Protein AF-C2EWH2-F1 (afdb_monomer_lite)

Foldseek 3Di:
DKAKDWPDDLEAEAPDDKDKTKIFIDDPNHTDQDDPLWWKWKWWADPVGTDDIDTWDRDPSITIDMCVRVNVPDFDKTFIWMFIDDPNDGPDIHPPPDTDIHGYHYDPPPDPPPDPPPQDPVNVVVVVVVVVVCVVVVVDLPAAEDEDAEAEDAQPDDKDWDWDQDPVRHIYIYIYHYDDPVNWDWDWDQDPVRDIDIGTCPDPDD

pLDDT: mean 82.11, std 15.02, range [34.41, 98.31]

Sequence (206 aa):
MNDVKVFSALVQKRTEGVQNYIFQCLQDNNPVIPEDKYIYKASFATEDSLVRTIEMKIEDGLLVFNSKQILDLPAGTYRLELWEMVDDVIHAIYPSDRDMKFRVLSNSLDLPTGKVSSLTLDEFKKEFDDIAKRVSTGQFDVPRFKTGKVESVSPDQPATVEMLTNEDGSVTINYKIPRGKDGKTWKPYIADDGYWHIKEDKGEDA

Organism: NCBI:txid1423814

Structure (mmCIF, N/CA/C/O backbone):
data_AF-C2EWH2-F1
#
_entry.id   AF-C2EWH2-F1
#
loop_
_atom_site.group_PDB
_atom_site.id
_atom_site.type_symbol
_atom_site.label_atom_id
_atom_site.label_alt_id
_atom_site.label_comp_id
_atom_site.label_asym_id
_atom_site.label_entity_id
_atom_site.label_seq_id
_atom_site.pdbx_PDB_ins_code
_atom_site.Cartn_x
_atom_site.Cartn_y
_atom_site.Cartn_z
_atom_site.occupancy
_atom_site.B_iso_or_equiv
_atom_site.auth_seq_id
_atom_site.auth_comp_id
_atom_site.auth_asym_id
_atom_site.auth_atom_id
_atom_site.pdbx_PDB_model_num
ATOM 1 N N . MET A 1 1 ? 14.302 10.206 -24.556 1.00 89.25 1 MET A N 1
ATOM 2 C CA . MET A 1 1 ? 13.063 10.250 -23.754 1.00 89.25 1 MET A CA 1
ATOM 3 C C . MET A 1 1 ? 12.627 8.829 -23.475 1.00 89.25 1 MET A C 1
ATOM 5 O O . MET A 1 1 ? 12.512 8.048 -24.413 1.00 89.25 1 MET A O 1
ATOM 9 N N . ASN A 1 2 ? 12.434 8.499 -22.203 1.00 96.19 2 ASN A N 1
ATOM 10 C CA . ASN A 1 2 ? 11.996 7.173 -21.791 1.00 96.19 2 ASN A CA 1
ATOM 11 C C . ASN A 1 2 ? 10.468 7.148 -21.751 1.00 96.19 2 ASN A C 1
ATOM 13 O O . ASN A 1 2 ? 9.853 8.039 -21.166 1.00 96.19 2 ASN A O 1
ATOM 17 N N . ASP A 1 3 ? 9.858 6.138 -22.354 1.00 96.75 3 ASP A N 1
ATOM 18 C CA . ASP A 1 3 ? 8.407 5.944 -22.350 1.00 96.75 3 ASP A CA 1
ATOM 19 C C . ASP A 1 3 ? 8.082 4.452 -22.230 1.00 96.75 3 ASP A C 1
ATOM 21 O O . ASP A 1 3 ? 8.966 3.597 -22.201 1.00 96.75 3 ASP A O 1
ATOM 25 N N . VAL A 1 4 ? 6.803 4.117 -22.135 1.00 96.62 4 VAL A N 1
ATOM 26 C CA . VAL A 1 4 ? 6.353 2.740 -22.017 1.00 96.62 4 VAL A CA 1
ATOM 27 C C . VAL A 1 4 ? 5.109 2.499 -22.854 1.00 96.62 4 VAL A C 1
ATOM 29 O O . VAL A 1 4 ? 4.115 3.230 -22.795 1.00 96.62 4 VAL A O 1
ATOM 32 N N . LYS A 1 5 ? 5.141 1.407 -23.614 1.00 97.00 5 LYS A N 1
ATOM 33 C CA . LYS A 1 5 ? 3.955 0.849 -24.252 1.00 97.00 5 LYS A CA 1
ATOM 34 C C . LYS A 1 5 ? 3.344 -0.193 -23.327 1.00 97.00 5 LYS A C 1
ATOM 36 O O . LYS A 1 5 ? 3.993 -1.169 -22.957 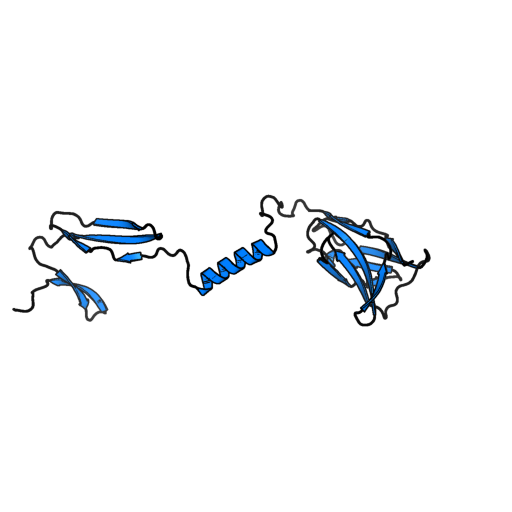1.00 97.00 5 LYS A O 1
ATOM 41 N N . VAL A 1 6 ? 2.078 0.007 -22.986 1.00 96.56 6 VAL A N 1
ATOM 42 C CA . VAL A 1 6 ? 1.314 -0.889 -22.114 1.00 96.56 6 VAL A CA 1
ATOM 43 C C . VAL A 1 6 ? 0.438 -1.806 -22.967 1.00 96.56 6 VAL A C 1
ATOM 45 O O . VAL A 1 6 ? -0.276 -1.325 -23.848 1.00 96.56 6 VAL A O 1
ATOM 48 N N . PHE A 1 7 ? 0.467 -3.114 -22.708 1.00 95.00 7 PHE A N 1
ATOM 49 C CA . PHE A 1 7 ? -0.332 -4.100 -23.458 1.00 95.00 7 PHE A CA 1
ATOM 50 C C . PHE A 1 7 ? -1.640 -4.504 -22.768 1.00 95.00 7 PHE A C 1
ATOM 52 O O . PHE A 1 7 ? -2.487 -5.145 -23.386 1.00 95.00 7 PHE A O 1
ATOM 59 N N . SER A 1 8 ? -1.824 -4.100 -21.513 1.00 88.31 8 SER A N 1
ATOM 60 C CA . SER A 1 8 ? -3.022 -4.364 -20.715 1.00 88.31 8 SER A CA 1
ATOM 61 C C . SER A 1 8 ? -3.671 -3.051 -20.281 1.00 88.31 8 SER A C 1
ATOM 63 O O . SER A 1 8 ? -2.986 -2.061 -20.031 1.00 88.31 8 SER A O 1
ATOM 65 N N . ALA A 1 9 ? -4.996 -3.030 -20.130 1.00 91.44 9 ALA A N 1
ATOM 66 C CA . ALA A 1 9 ? -5.651 -1.902 -19.474 1.00 91.44 9 ALA A CA 1
ATOM 67 C C . ALA A 1 9 ? -5.121 -1.769 -18.036 1.00 91.44 9 ALA A C 1
ATOM 69 O O . ALA A 1 9 ? -5.097 -2.757 -17.306 1.00 91.44 9 ALA A O 1
ATOM 70 N N . LEU A 1 10 ? -4.729 -0.561 -17.619 1.00 94.94 10 LEU A N 1
ATOM 71 C CA . LEU A 1 10 ? -4.228 -0.272 -16.266 1.00 94.94 10 LEU A CA 1
ATOM 72 C C . LEU A 1 10 ? -5.377 -0.152 -15.254 1.00 94.94 10 LEU A C 1
ATOM 74 O O . LEU A 1 10 ? -5.581 0.872 -14.599 1.00 94.94 10 LEU A O 1
ATOM 78 N N . VAL A 1 11 ? -6.179 -1.206 -15.182 1.00 92.94 11 VAL A N 1
ATOM 79 C CA . VAL A 1 11 ? -7.325 -1.356 -14.292 1.00 92.94 11 VAL A CA 1
ATOM 80 C C . VAL A 1 11 ? -7.233 -2.733 -13.645 1.00 92.94 11 VAL A C 1
ATOM 82 O O . VAL A 1 11 ? -7.012 -3.720 -14.341 1.00 92.94 11 VAL A O 1
ATOM 85 N N . GLN A 1 12 ? -7.441 -2.792 -12.333 1.00 90.06 12 GLN A N 1
ATOM 86 C CA . GLN A 1 12 ? -7.615 -4.022 -11.561 1.00 90.06 12 GLN A CA 1
ATOM 87 C C . GLN A 1 12 ? -8.921 -3.918 -10.780 1.00 90.06 12 GLN A C 1
ATOM 89 O O . GLN A 1 12 ? -9.128 -2.927 -10.084 1.00 90.06 12 GLN A O 1
ATOM 94 N N . LYS A 1 13 ? -9.782 -4.935 -10.799 1.00 83.56 13 LYS A N 1
ATOM 95 C CA . LYS A 1 13 ? -10.849 -5.041 -9.795 1.00 83.56 13 LYS A CA 1
ATOM 96 C C . LYS A 1 13 ? -10.341 -5.826 -8.590 1.00 83.56 13 LYS A C 1
ATOM 98 O O . LYS A 1 13 ? -9.734 -6.883 -8.753 1.00 83.56 13 LYS A O 1
ATOM 103 N N . ARG A 1 14 ? -10.565 -5.341 -7.368 1.00 79.56 14 ARG A N 1
ATOM 104 C CA . ARG A 1 14 ? -10.119 -6.061 -6.163 1.00 79.56 14 ARG A CA 1
ATOM 105 C C . ARG A 1 14 ? -10.717 -7.461 -6.114 1.00 79.56 14 ARG A C 1
ATOM 107 O O . ARG A 1 14 ? -11.875 -7.657 -6.482 1.00 79.56 14 ARG A O 1
ATOM 114 N N . THR A 1 15 ? -9.925 -8.434 -5.665 1.00 66.56 15 THR A N 1
ATOM 115 C CA . THR A 1 15 ? -10.285 -9.866 -5.563 1.00 66.56 15 THR A CA 1
ATOM 116 C C . THR A 1 15 ? -10.676 -10.561 -6.877 1.00 66.56 15 THR A C 1
ATOM 118 O O . THR A 1 15 ? -10.987 -11.750 -6.866 1.00 66.56 15 THR A O 1
ATOM 121 N N . GLU A 1 16 ? -10.635 -9.858 -8.015 1.00 67.50 16 GLU A N 1
ATOM 122 C CA . GLU A 1 16 ? -10.695 -10.492 -9.330 1.00 67.50 16 GLU A CA 1
ATOM 123 C C . GLU A 1 16 ? -9.409 -11.289 -9.561 1.00 67.50 16 GLU A C 1
ATOM 125 O O . GLU A 1 16 ? -8.382 -11.018 -8.938 1.00 67.50 16 GLU A O 1
ATOM 130 N N . GLY A 1 17 ? -9.506 -12.320 -10.401 1.00 66.62 17 GLY A N 1
ATOM 131 C CA . GLY A 1 17 ? -8.448 -13.290 -10.630 1.00 66.62 17 GLY A CA 1
ATOM 132 C C . GLY A 1 17 ? -7.092 -12.703 -11.033 1.00 66.62 17 GLY A C 1
ATOM 133 O O . GLY A 1 17 ? -6.822 -11.504 -11.076 1.00 66.62 17 GLY A O 1
ATOM 134 N N . VAL A 1 18 ? -6.188 -13.620 -11.330 1.00 75.94 18 VAL A N 1
ATOM 135 C CA . VAL A 1 18 ? -4.796 -13.294 -11.597 1.00 75.94 18 VAL A CA 1
ATOM 136 C C . VAL A 1 18 ? -4.653 -12.671 -12.986 1.00 75.94 18 VAL A C 1
ATOM 138 O O . VAL A 1 18 ? -4.868 -13.356 -13.982 1.00 75.94 18 VAL A O 1
ATOM 141 N N . GLN A 1 19 ? -4.252 -11.401 -13.050 1.00 87.81 19 GLN A N 1
ATOM 142 C CA . GLN A 1 19 ? -3.962 -10.676 -14.285 1.00 87.81 19 GLN A CA 1
ATOM 143 C C . GLN A 1 19 ? -2.467 -10.359 -14.366 1.00 87.81 19 GLN A C 1
ATOM 145 O O . GLN A 1 19 ? -1.848 -10.001 -13.364 1.00 87.81 19 GLN A O 1
ATOM 150 N N . ASN A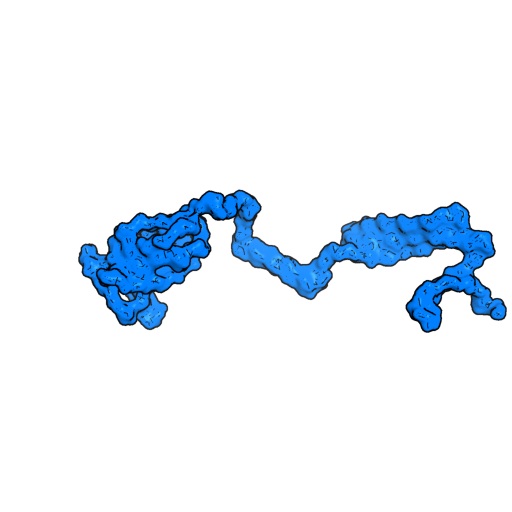 1 20 ? -1.898 -10.468 -15.567 1.00 93.25 20 ASN A N 1
ATOM 151 C CA . ASN A 1 20 ? -0.558 -9.972 -15.861 1.00 93.25 20 ASN A CA 1
ATOM 152 C C . ASN A 1 20 ? -0.644 -8.584 -16.506 1.00 93.25 20 ASN A C 1
ATOM 154 O O . ASN A 1 20 ? -1.407 -8.356 -17.453 1.00 93.25 20 ASN A O 1
ATOM 158 N N . TYR A 1 21 ? 0.169 -7.667 -16.000 1.00 96.44 21 TYR A N 1
ATOM 159 C CA . TYR A 1 21 ? 0.390 -6.355 -16.586 1.00 96.44 21 TYR A CA 1
ATOM 160 C C . TYR A 1 21 ? 1.736 -6.371 -17.286 1.00 96.44 21 TYR A C 1
ATOM 162 O O . TYR A 1 21 ? 2.745 -6.672 -16.655 1.00 96.44 21 TYR A O 1
ATOM 170 N N . ILE A 1 22 ? 1.716 -6.090 -18.587 1.00 97.62 22 ILE A N 1
ATOM 171 C CA . ILE A 1 22 ? 2.855 -6.273 -19.485 1.00 97.62 22 ILE A CA 1
ATOM 172 C C . ILE A 1 22 ? 3.218 -4.924 -20.100 1.00 97.62 22 ILE A C 1
ATOM 174 O O . ILE A 1 22 ? 2.345 -4.196 -20.593 1.00 97.62 22 ILE A O 1
ATOM 178 N N . PHE A 1 23 ? 4.509 -4.615 -20.086 1.00 97.88 23 PHE A N 1
ATOM 179 C CA . PHE A 1 23 ? 5.063 -3.322 -20.456 1.00 97.88 23 PHE A CA 1
ATOM 180 C C . PHE A 1 23 ? 6.288 -3.500 -21.360 1.00 97.88 23 PHE A C 1
ATOM 182 O O . PHE A 1 23 ? 7.186 -4.280 -21.052 1.00 97.88 23 PHE A O 1
ATOM 189 N N . GLN A 1 24 ? 6.348 -2.741 -22.454 1.00 98.12 24 GLN A N 1
ATOM 190 C CA . GLN A 1 24 ? 7.557 -2.569 -23.262 1.00 98.12 24 GLN A CA 1
ATOM 191 C C . GLN A 1 24 ? 8.158 -1.202 -22.953 1.00 98.12 24 GLN A C 1
ATOM 193 O O . GLN A 1 24 ? 7.524 -0.181 -23.232 1.00 98.12 24 GLN A O 1
ATOM 198 N N . CYS A 1 25 ? 9.384 -1.186 -22.438 1.00 97.44 25 CYS A N 1
ATOM 199 C CA . CYS A 1 25 ? 10.165 0.039 -22.310 1.00 97.44 25 CYS A CA 1
ATOM 200 C C . CYS A 1 25 ? 10.518 0.585 -23.695 1.00 97.44 25 CYS A C 1
ATOM 202 O O . CYS A 1 25 ? 10.866 -0.171 -24.605 1.00 97.44 25 CYS A O 1
ATOM 204 N N . LEU A 1 26 ? 10.427 1.900 -23.846 1.00 96.94 26 LEU A N 1
ATOM 205 C CA . LEU A 1 26 ? 10.804 2.633 -25.043 1.00 96.94 26 LEU A CA 1
ATOM 206 C C . LEU A 1 26 ? 11.865 3.672 -24.681 1.00 96.94 26 LEU A C 1
ATOM 208 O O . LEU A 1 26 ? 11.760 4.342 -23.653 1.00 96.94 26 LEU A O 1
ATOM 212 N N . GLN A 1 27 ? 12.832 3.862 -25.569 1.00 96.25 27 GLN A N 1
ATOM 213 C CA . GLN A 1 27 ? 13.762 4.980 -25.536 1.00 96.25 27 GLN A CA 1
ATOM 214 C C . GLN A 1 27 ? 13.726 5.674 -26.894 1.00 96.25 27 GLN A C 1
ATOM 216 O O . GLN A 1 27 ? 13.941 5.053 -27.935 1.00 96.25 27 GLN A O 1
ATOM 221 N N . ASP A 1 28 ? 13.372 6.957 -26.886 1.00 95.00 28 ASP A N 1
ATOM 222 C CA . ASP A 1 28 ? 13.183 7.766 -28.094 1.00 95.00 28 ASP A CA 1
ATOM 223 C C . ASP A 1 28 ? 12.232 7.087 -29.099 1.00 95.00 28 ASP A C 1
ATOM 225 O O . ASP A 1 28 ? 12.515 6.990 -30.291 1.00 95.00 28 ASP A O 1
ATOM 229 N N . ASN A 1 29 ? 11.101 6.583 -28.585 1.00 93.38 29 ASN A N 1
ATOM 230 C CA . ASN A 1 29 ? 10.074 5.801 -29.293 1.00 93.38 29 ASN A CA 1
ATOM 231 C C . ASN A 1 29 ? 10.516 4.439 -29.855 1.00 93.38 29 ASN A C 1
ATOM 233 O O . ASN A 1 29 ? 9.700 3.748 -30.470 1.00 93.38 29 ASN A O 1
ATOM 237 N N . ASN A 1 30 ? 11.754 4.007 -29.619 1.00 96.56 30 ASN A N 1
ATOM 238 C CA . ASN A 1 30 ? 12.229 2.691 -30.031 1.00 96.56 30 ASN A CA 1
ATOM 239 C C . ASN A 1 30 ? 12.119 1.687 -28.876 1.00 96.56 30 ASN A C 1
ATOM 241 O O . ASN A 1 30 ? 12.455 2.041 -27.746 1.00 96.56 30 ASN A O 1
ATOM 245 N N . PRO A 1 31 ? 11.673 0.442 -29.126 1.00 96.88 31 PRO A N 1
ATOM 246 C CA . PRO A 1 31 ? 11.663 -0.604 -28.109 1.00 96.88 31 PRO A CA 1
ATOM 247 C C . PRO A 1 31 ? 13.048 -0.864 -27.518 1.00 96.88 31 PRO A C 1
ATOM 249 O O . PRO A 1 31 ? 14.025 -1.016 -28.249 1.00 96.88 31 PRO A O 1
ATOM 252 N N . VAL A 1 32 ? 13.098 -0.968 -26.193 1.00 95.56 32 VAL A N 1
ATOM 253 C CA . VAL A 1 32 ? 14.276 -1.360 -25.419 1.00 95.56 32 VAL A CA 1
ATOM 254 C C . VAL A 1 32 ? 13.970 -2.660 -24.693 1.00 95.56 32 VAL A C 1
ATOM 256 O O . VAL A 1 32 ? 12.913 -2.794 -24.073 1.00 95.56 32 VAL A O 1
ATOM 259 N N . ILE A 1 33 ? 14.903 -3.605 -24.778 1.00 96.75 33 ILE A N 1
ATOM 260 C CA . ILE A 1 33 ? 14.847 -4.876 -24.056 1.00 96.75 33 ILE A CA 1
ATOM 261 C C . ILE A 1 33 ? 15.465 -4.646 -22.667 1.00 96.75 33 ILE A C 1
ATOM 263 O O . ILE A 1 33 ? 16.636 -4.267 -22.610 1.00 96.75 33 ILE A O 1
ATOM 267 N N . PRO A 1 34 ? 14.712 -4.843 -21.568 1.00 96.56 34 PRO A N 1
ATOM 268 C CA . PRO A 1 34 ? 15.249 -4.778 -20.211 1.00 96.56 34 PRO A CA 1
ATOM 269 C C . PRO A 1 34 ? 16.391 -5.781 -20.007 1.00 96.56 34 PRO A C 1
ATOM 271 O O . PRO A 1 34 ? 16.330 -6.898 -20.520 1.00 96.56 34 PRO A O 1
ATOM 274 N N . GLU A 1 35 ? 17.420 -5.402 -19.250 1.00 95.31 35 GLU A N 1
ATOM 275 C CA . GLU A 1 35 ? 18.585 -6.259 -19.002 1.00 95.31 35 GLU A CA 1
ATOM 276 C C . GLU A 1 35 ? 18.484 -6.960 -17.637 1.00 95.31 35 GLU A C 1
ATOM 278 O O . GLU A 1 35 ? 18.298 -6.306 -16.614 1.00 95.31 35 GLU A O 1
ATOM 283 N N . ASP A 1 36 ? 18.712 -8.277 -17.587 1.00 94.25 36 ASP A N 1
ATOM 284 C CA . ASP A 1 36 ? 18.568 -9.095 -16.362 1.00 94.25 36 ASP A CA 1
ATOM 285 C C . ASP A 1 36 ? 19.512 -8.715 -15.204 1.00 94.25 36 ASP A C 1
ATOM 287 O O . ASP A 1 36 ? 19.310 -9.133 -14.065 1.00 94.25 36 ASP A O 1
ATOM 291 N N . LYS A 1 37 ? 20.566 -7.936 -15.473 1.00 93.81 37 LYS A N 1
ATOM 292 C CA . LYS A 1 37 ? 21.486 -7.420 -14.440 1.00 93.81 37 LYS A CA 1
ATOM 293 C C . LYS A 1 37 ? 20.879 -6.277 -13.613 1.00 93.81 37 LYS A C 1
ATOM 295 O O . LYS A 1 37 ? 21.466 -5.904 -12.601 1.00 93.81 37 LYS A O 1
ATOM 300 N N . TYR A 1 38 ? 19.763 -5.696 -14.054 1.00 96.00 38 TYR A N 1
ATOM 301 C CA . TYR A 1 38 ? 19.079 -4.597 -13.379 1.00 96.00 38 TYR A CA 1
ATOM 302 C C . TYR A 1 38 ? 17.795 -5.078 -12.708 1.00 96.00 38 TYR A C 1
ATOM 304 O O . TYR A 1 38 ? 17.175 -6.054 -13.128 1.00 96.00 38 TYR A O 1
ATOM 312 N N . ILE A 1 39 ? 17.377 -4.371 -11.657 1.00 97.75 39 ILE A N 1
ATOM 313 C CA . ILE A 1 39 ? 16.104 -4.642 -10.984 1.00 97.75 39 ILE A CA 1
ATOM 314 C C . ILE A 1 39 ? 15.074 -3.646 -11.497 1.00 97.75 39 ILE A C 1
ATOM 316 O O . ILE A 1 39 ? 15.305 -2.441 -11.473 1.00 97.75 39 ILE A O 1
ATOM 320 N N . TYR A 1 40 ? 13.908 -4.136 -11.902 1.00 98.31 40 TYR A N 1
ATOM 321 C CA . TYR A 1 40 ? 12.813 -3.288 -12.357 1.00 98.31 40 TYR A CA 1
A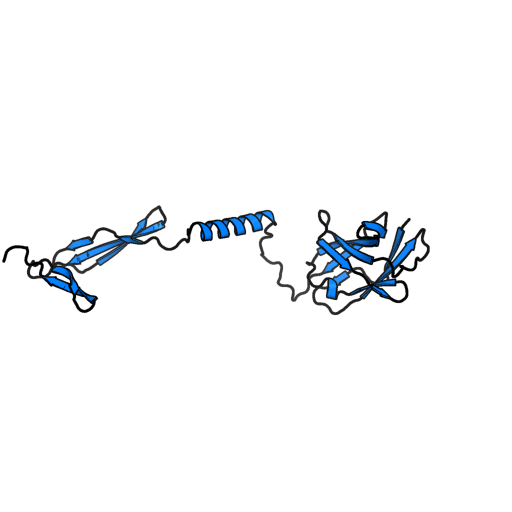TOM 322 C C . TYR A 1 40 ? 11.689 -3.283 -11.328 1.00 98.31 40 TYR A C 1
ATOM 324 O O . TYR A 1 40 ? 11.256 -4.341 -10.869 1.00 98.31 40 TYR A O 1
ATOM 332 N N . LYS A 1 41 ? 11.207 -2.098 -10.951 1.00 98.31 41 LYS A N 1
ATOM 333 C CA . LYS A 1 41 ? 10.128 -1.933 -9.972 1.00 98.31 41 LYS A CA 1
ATOM 334 C C . LYS A 1 41 ? 8.954 -1.176 -10.574 1.00 98.31 41 LYS A C 1
ATOM 336 O O . LYS A 1 41 ? 9.143 -0.148 -11.209 1.00 98.31 41 LYS A O 1
ATOM 341 N N . ALA A 1 42 ? 7.739 -1.646 -10.319 1.00 97.81 42 ALA A N 1
ATOM 342 C CA . ALA A 1 42 ? 6.529 -0.861 -10.524 1.00 97.81 42 ALA A CA 1
ATOM 343 C C . ALA A 1 42 ? 6.213 -0.099 -9.232 1.00 97.81 42 ALA A C 1
ATOM 345 O O . ALA A 1 42 ? 6.096 -0.696 -8.157 1.00 97.81 42 ALA A O 1
ATOM 346 N N . SER A 1 43 ? 6.088 1.218 -9.343 1.00 96.88 43 SER A N 1
ATOM 347 C CA . SER A 1 43 ? 5.839 2.147 -8.246 1.00 96.88 43 SER A CA 1
ATOM 348 C C . SER A 1 43 ? 4.421 2.695 -8.330 1.00 96.88 43 SER A C 1
ATOM 350 O O . SER A 1 43 ? 4.014 3.198 -9.372 1.00 96.88 43 SER A O 1
ATOM 352 N N . PHE A 1 44 ? 3.664 2.589 -7.240 1.00 96.88 44 PHE A N 1
ATOM 353 C CA . PHE A 1 44 ? 2.286 3.057 -7.125 1.00 96.88 44 PHE A CA 1
ATOM 354 C C . PHE A 1 44 ? 2.234 4.187 -6.105 1.00 96.88 44 PHE A C 1
ATOM 356 O O . PHE A 1 44 ? 2.473 3.966 -4.915 1.00 96.88 44 PHE A O 1
ATOM 363 N N . ALA A 1 45 ? 1.884 5.387 -6.552 1.00 94.12 45 ALA A N 1
ATOM 364 C CA . ALA A 1 45 ? 1.790 6.576 -5.713 1.00 94.12 45 ALA A CA 1
ATOM 365 C C . ALA A 1 45 ? 0.402 7.224 -5.810 1.00 94.12 45 ALA A C 1
ATOM 367 O O . ALA A 1 45 ? -0.247 7.182 -6.853 1.00 94.12 45 ALA A O 1
ATOM 368 N N . THR A 1 46 ? -0.068 7.835 -4.727 1.00 91.50 46 THR A N 1
ATOM 369 C CA . THR A 1 46 ? -1.151 8.830 -4.776 1.00 91.50 46 THR A CA 1
ATOM 370 C C . THR A 1 46 ? -0.572 10.190 -5.150 1.00 91.50 46 THR A C 1
ATOM 372 O O . THR A 1 46 ? 0.618 10.292 -5.447 1.00 91.50 46 THR A O 1
ATOM 375 N N . GLU A 1 47 ? -1.396 11.241 -5.141 1.00 84.44 47 GLU A N 1
ATOM 376 C CA . GLU A 1 47 ? -0.928 12.608 -5.380 1.00 84.44 47 GLU A CA 1
ATOM 377 C C . GLU A 1 47 ? 0.190 13.024 -4.411 1.00 84.44 47 GLU A C 1
ATOM 379 O O . GLU A 1 47 ? 1.187 13.605 -4.843 1.00 84.44 47 GLU A O 1
ATOM 384 N N . ASP A 1 48 ? 0.078 12.601 -3.152 1.00 81.94 48 ASP A N 1
ATOM 385 C CA . ASP A 1 48 ? 0.909 13.101 -2.056 1.00 81.94 48 ASP A CA 1
ATOM 386 C C . ASP A 1 48 ? 1.960 12.105 -1.553 1.00 81.94 48 ASP A C 1
ATOM 388 O O . ASP A 1 48 ? 2.814 12.464 -0.741 1.00 81.94 48 ASP A O 1
ATOM 392 N N . SER A 1 49 ? 1.895 10.824 -1.937 1.00 86.06 49 SER A N 1
ATOM 393 C CA . SER A 1 49 ? 2.745 9.795 -1.317 1.00 86.06 49 SER A CA 1
ATOM 394 C C . SER A 1 49 ? 2.964 8.556 -2.175 1.00 86.06 49 SER A C 1
ATOM 396 O O . SER A 1 49 ? 2.062 8.072 -2.859 1.00 86.06 49 SER A O 1
ATOM 398 N N . LEU A 1 50 ? 4.162 7.981 -2.054 1.00 89.94 50 LEU A N 1
ATOM 399 C CA . LEU A 1 50 ? 4.443 6.622 -2.504 1.00 89.94 50 LEU A CA 1
ATOM 400 C C . LEU A 1 50 ? 3.677 5.628 -1.622 1.00 89.94 50 LEU A C 1
ATOM 402 O O . LEU A 1 50 ? 3.837 5.628 -0.404 1.00 89.94 50 LEU A O 1
ATOM 406 N N . VAL A 1 51 ? 2.859 4.775 -2.236 1.00 92.81 51 VAL A N 1
ATOM 407 C CA . VAL A 1 51 ? 2.033 3.787 -1.526 1.00 92.81 51 VAL A CA 1
ATOM 408 C C . VAL A 1 51 ? 2.701 2.422 -1.516 1.00 92.81 51 VAL A C 1
ATOM 410 O O . VAL A 1 51 ? 2.718 1.748 -0.488 1.00 92.81 51 VAL A O 1
ATOM 413 N N . ARG A 1 52 ? 3.240 1.991 -2.659 1.00 93.06 52 ARG A N 1
ATOM 414 C CA . ARG A 1 52 ? 3.865 0.674 -2.791 1.00 93.06 52 ARG A CA 1
ATOM 415 C C . ARG A 1 52 ? 4.854 0.639 -3.945 1.00 93.06 52 ARG A C 1
ATOM 417 O O . ARG A 1 52 ? 4.642 1.276 -4.968 1.00 93.06 52 ARG A O 1
ATOM 424 N N . THR A 1 53 ? 5.881 -0.187 -3.797 1.00 96.56 53 THR A N 1
ATOM 425 C CA . THR A 1 53 ? 6.724 -0.649 -4.901 1.00 96.56 53 THR A CA 1
ATOM 426 C C . THR A 1 53 ? 6.687 -2.173 -4.958 1.00 96.56 53 THR A C 1
ATOM 428 O O . THR A 1 53 ? 6.593 -2.836 -3.923 1.00 96.56 53 THR A O 1
ATOM 431 N N . ILE A 1 54 ? 6.712 -2.735 -6.163 1.00 96.94 54 ILE A N 1
ATOM 432 C CA . ILE A 1 54 ? 6.816 -4.180 -6.390 1.00 96.94 54 ILE A CA 1
ATOM 433 C C . ILE A 1 54 ? 7.895 -4.447 -7.426 1.00 96.94 54 ILE A C 1
ATOM 435 O O . ILE A 1 54 ? 8.033 -3.687 -8.380 1.00 96.94 54 ILE A O 1
ATOM 439 N N . GLU A 1 55 ? 8.627 -5.539 -7.266 1.00 97.88 55 GLU A N 1
ATOM 440 C CA . GLU A 1 55 ? 9.564 -5.994 -8.290 1.00 97.88 55 GLU A CA 1
ATOM 441 C C . GLU A 1 55 ? 8.816 -6.645 -9.456 1.00 97.88 55 GLU A C 1
ATOM 443 O O . GLU A 1 55 ? 7.854 -7.403 -9.274 1.00 97.88 55 GLU A O 1
ATOM 448 N N . MET A 1 56 ? 9.259 -6.311 -10.661 1.00 97.94 56 MET A N 1
ATOM 449 C CA . MET A 1 56 ? 8.768 -6.842 -11.923 1.00 97.94 56 MET A CA 1
ATOM 450 C C . MET A 1 56 ? 9.700 -7.951 -12.405 1.00 97.94 56 MET A C 1
ATOM 452 O O . MET A 1 56 ? 10.882 -7.989 -12.071 1.00 97.94 56 MET A O 1
ATOM 456 N N . LYS A 1 57 ? 9.160 -8.846 -13.223 1.00 97.56 57 LYS A N 1
ATOM 457 C CA . LYS A 1 57 ? 9.928 -9.862 -13.938 1.00 97.56 57 LYS A CA 1
ATOM 458 C C . LYS A 1 57 ? 10.171 -9.423 -15.369 1.00 97.56 57 LYS A C 1
ATOM 460 O O . LYS A 1 57 ? 9.356 -8.694 -15.931 1.00 97.56 57 LYS A O 1
ATOM 465 N N . ILE A 1 58 ? 11.253 -9.918 -15.953 1.00 97.81 58 ILE A N 1
ATOM 466 C CA . ILE A 1 58 ? 11.483 -9.847 -17.392 1.00 97.81 58 ILE A CA 1
ATOM 467 C C . ILE A 1 58 ? 10.974 -11.161 -17.992 1.00 97.81 58 ILE A C 1
ATOM 469 O O . ILE A 1 58 ? 11.431 -12.239 -17.615 1.00 97.81 58 ILE A O 1
ATOM 473 N N . GLU A 1 59 ? 9.999 -11.081 -18.892 1.00 96.69 59 GLU A N 1
ATOM 474 C CA . GLU A 1 59 ? 9.455 -12.219 -19.641 1.00 96.69 59 GLU A CA 1
ATOM 475 C C . GLU A 1 59 ? 9.413 -11.834 -21.123 1.00 96.69 59 GLU A C 1
ATOM 477 O O . GLU A 1 59 ? 8.841 -10.806 -21.477 1.00 96.69 59 GLU A O 1
ATOM 482 N N . ASP A 1 60 ? 10.069 -12.615 -21.986 1.00 94.88 60 ASP A N 1
ATOM 483 C CA . ASP A 1 60 ? 10.160 -12.360 -23.435 1.00 94.88 60 ASP A CA 1
ATOM 484 C C . ASP A 1 60 ? 10.614 -10.928 -23.803 1.00 94.88 60 ASP A C 1
ATOM 486 O O . ASP A 1 60 ? 10.151 -10.331 -24.775 1.00 94.88 60 ASP A O 1
ATOM 490 N N . GLY A 1 61 ? 11.530 -10.357 -23.010 1.00 95.06 61 GLY A N 1
ATOM 491 C CA . GLY A 1 61 ? 12.037 -8.993 -23.205 1.00 95.06 61 GLY A CA 1
ATOM 492 C C . GLY A 1 61 ? 11.045 -7.887 -22.822 1.00 95.06 61 GLY A C 1
ATOM 493 O O . GLY A 1 61 ? 11.223 -6.734 -23.220 1.00 95.06 61 GLY A O 1
ATOM 494 N N . LEU A 1 62 ? 10.006 -8.225 -22.059 1.00 97.69 62 LEU A N 1
ATOM 495 C CA . LEU A 1 62 ? 8.988 -7.314 -21.544 1.00 97.69 62 LEU A CA 1
ATOM 496 C C . LEU A 1 62 ? 9.004 -7.315 -20.020 1.00 97.69 62 LEU A C 1
ATOM 498 O O . LEU A 1 62 ? 9.300 -8.328 -19.391 1.00 97.69 62 LEU A O 1
ATOM 502 N N . LEU A 1 63 ? 8.633 -6.187 -19.417 1.00 98.25 63 LEU A N 1
ATOM 503 C CA . LEU A 1 63 ? 8.430 -6.123 -17.976 1.00 98.25 63 LEU A CA 1
ATOM 504 C C . LEU A 1 63 ? 7.023 -6.596 -17.631 1.00 98.25 63 LEU A C 1
ATOM 506 O O . LEU A 1 63 ? 6.037 -6.125 -18.205 1.00 98.25 63 LEU A O 1
ATOM 510 N N . VAL A 1 64 ? 6.932 -7.500 -16.661 1.00 97.56 64 VAL A N 1
ATOM 511 C CA . VAL A 1 64 ? 5.684 -8.123 -16.232 1.00 97.56 64 VAL A CA 1
ATOM 512 C C . VAL A 1 64 ? 5.561 -8.064 -14.717 1.00 97.56 64 VAL A C 1
ATOM 514 O O . VAL A 1 64 ? 6.481 -8.427 -13.985 1.00 97.56 64 VAL A O 1
ATOM 517 N N . PHE A 1 65 ? 4.395 -7.655 -14.225 1.00 96.06 65 PHE A N 1
ATOM 518 C CA . PHE A 1 65 ? 3.993 -7.958 -12.853 1.00 96.06 65 PHE A CA 1
ATOM 519 C C . PHE A 1 65 ? 2.605 -8.582 -12.820 1.00 96.06 65 PHE A C 1
ATOM 521 O O . PHE A 1 65 ? 1.783 -8.416 -13.726 1.00 96.06 65 PHE A O 1
ATOM 528 N N . ASN A 1 66 ? 2.345 -9.305 -11.740 1.00 93.50 66 ASN A N 1
ATOM 529 C CA . ASN A 1 66 ? 1.118 -10.042 -11.530 1.00 93.50 66 ASN A CA 1
ATOM 530 C C . ASN A 1 66 ? 0.215 -9.342 -10.508 1.00 93.50 66 ASN A C 1
ATOM 532 O O . ASN A 1 66 ? 0.690 -8.881 -9.470 1.00 93.50 66 ASN A O 1
ATOM 536 N N . SER A 1 67 ? -1.098 -9.330 -10.741 1.00 90.75 67 SER A N 1
ATOM 537 C CA . SER A 1 67 ? -2.063 -8.696 -9.837 1.00 90.75 67 SER A CA 1
ATOM 538 C C . SER A 1 67 ? -2.038 -9.260 -8.410 1.00 90.75 67 SER A C 1
ATOM 540 O O . SER A 1 67 ? -2.372 -8.547 -7.465 1.00 90.75 67 SER A O 1
ATOM 542 N N . LYS A 1 68 ? -1.550 -10.496 -8.209 1.00 89.12 68 LYS A N 1
ATOM 543 C CA . LYS A 1 68 ? -1.302 -11.075 -6.875 1.00 89.12 68 LYS A CA 1
ATOM 544 C C . LYS A 1 68 ? -0.373 -10.224 -6.009 1.00 89.12 68 LYS A C 1
ATOM 546 O O . LYS A 1 68 ? -0.510 -10.230 -4.791 1.00 89.12 68 LYS A O 1
ATOM 551 N N . GLN A 1 69 ? 0.557 -9.495 -6.625 1.00 91.88 69 GLN A N 1
ATOM 552 C CA . GLN A 1 69 ? 1.523 -8.637 -5.932 1.00 91.88 69 GLN A CA 1
ATOM 553 C C . GLN A 1 69 ? 0.894 -7.330 -5.420 1.00 91.88 69 GLN A C 1
ATOM 555 O O . GLN A 1 69 ? 1.550 -6.585 -4.697 1.00 91.88 69 GLN A O 1
ATOM 560 N N . ILE A 1 70 ? -0.360 -7.039 -5.786 1.00 89.44 70 ILE A N 1
ATOM 561 C CA . ILE A 1 70 ? -1.062 -5.792 -5.447 1.00 89.44 70 ILE A CA 1
ATOM 562 C C . ILE A 1 70 ? -2.470 -6.022 -4.876 1.00 89.44 70 ILE A C 1
ATOM 564 O O . ILE A 1 70 ? -3.297 -5.114 -4.888 1.00 89.44 70 ILE A O 1
ATOM 568 N N . LEU A 1 71 ? -2.773 -7.223 -4.369 1.00 82.19 71 LEU A N 1
ATOM 569 C CA . LEU A 1 71 ? -4.110 -7.566 -3.844 1.00 82.19 71 LEU A CA 1
ATOM 570 C C . LEU A 1 71 ? -4.541 -6.712 -2.644 1.00 82.19 71 LEU A C 1
ATOM 572 O O . LEU A 1 71 ? -5.735 -6.518 -2.403 1.00 82.19 71 LEU A O 1
ATOM 576 N N . ASP A 1 72 ? -3.567 -6.229 -1.884 1.00 78.25 72 ASP A N 1
ATOM 577 C CA . ASP A 1 72 ? -3.736 -5.395 -0.702 1.00 78.25 72 ASP A CA 1
ATOM 578 C C . ASP A 1 72 ? -3.785 -3.897 -1.020 1.00 78.25 72 ASP A C 1
ATOM 580 O O . ASP A 1 72 ? -4.067 -3.112 -0.115 1.00 78.25 72 ASP A O 1
ATOM 584 N N . LEU A 1 73 ? -3.578 -3.486 -2.281 1.00 86.31 73 LEU A N 1
ATOM 585 C CA . LEU A 1 73 ? -3.788 -2.090 -2.653 1.00 86.31 73 LEU A CA 1
ATOM 586 C C . LEU A 1 73 ? -5.264 -1.709 -2.433 1.00 86.31 73 LEU A C 1
ATOM 588 O O . LEU A 1 73 ? -6.167 -2.400 -2.927 1.00 86.31 73 LEU A O 1
ATOM 592 N N . PRO A 1 74 ? -5.533 -0.612 -1.700 1.00 86.12 74 PRO A N 1
ATOM 593 C CA . PRO A 1 74 ? -6.877 -0.071 -1.578 1.00 86.12 74 PRO A CA 1
ATOM 594 C C . PRO A 1 74 ? -7.503 0.257 -2.939 1.00 86.12 74 PRO A C 1
ATOM 596 O O . PRO A 1 74 ? -6.821 0.463 -3.941 1.00 86.12 74 PRO A O 1
ATOM 599 N N . ALA A 1 75 ? -8.834 0.331 -2.979 1.00 87.25 75 ALA A N 1
ATOM 600 C CA . ALA A 1 75 ? -9.507 0.863 -4.158 1.00 87.25 75 ALA A CA 1
ATOM 601 C C . ALA A 1 75 ? -9.161 2.353 -4.310 1.00 87.25 75 ALA A C 1
ATOM 603 O O . ALA A 1 75 ? -9.201 3.107 -3.338 1.00 87.25 75 ALA A O 1
ATOM 604 N N . GLY A 1 76 ? -8.822 2.780 -5.523 1.00 90.62 76 GLY A N 1
ATOM 605 C CA . GLY A 1 76 ? -8.314 4.124 -5.764 1.00 90.62 76 GLY A CA 1
ATOM 606 C C . GLY A 1 76 ? -7.704 4.310 -7.148 1.00 90.62 76 GLY A C 1
ATOM 607 O O . GLY A 1 76 ? -7.686 3.401 -7.981 1.00 90.62 76 GLY A O 1
ATOM 608 N N . THR A 1 77 ? -7.220 5.524 -7.399 1.00 94.12 77 THR A N 1
ATOM 609 C CA . THR A 1 77 ? -6.427 5.855 -8.589 1.00 94.12 77 THR A CA 1
ATOM 610 C C . THR A 1 77 ? -5.007 6.170 -8.151 1.00 94.12 77 THR A C 1
ATOM 612 O O . THR A 1 77 ? -4.808 6.977 -7.247 1.00 94.12 77 THR A O 1
ATOM 615 N N . TYR A 1 78 ? -4.047 5.545 -8.816 1.00 96.19 78 TYR A N 1
ATOM 616 C CA . TYR A 1 78 ? -2.625 5.650 -8.536 1.00 96.19 78 TYR A CA 1
ATOM 617 C C . TYR A 1 78 ? -1.896 6.191 -9.762 1.00 96.19 78 TYR A C 1
ATOM 619 O O . TYR A 1 78 ? -2.246 5.856 -10.899 1.00 96.19 78 TYR A O 1
ATOM 627 N N . ARG A 1 79 ? -0.866 7.000 -9.528 1.00 96.88 79 ARG A N 1
ATOM 628 C CA . ARG A 1 79 ? 0.220 7.209 -10.481 1.00 96.88 79 ARG A CA 1
ATOM 629 C C . ARG A 1 79 ? 1.093 5.961 -10.484 1.00 96.88 79 ARG A C 1
ATOM 631 O O . ARG A 1 79 ? 1.449 5.460 -9.418 1.00 96.88 79 ARG A O 1
ATOM 638 N N . LEU A 1 80 ? 1.376 5.452 -11.673 1.00 97.31 80 LEU A N 1
ATOM 639 C CA . LEU A 1 80 ? 2.243 4.312 -11.914 1.00 97.31 80 LEU A CA 1
ATOM 640 C C . LEU A 1 80 ? 3.483 4.783 -12.671 1.00 97.31 80 LEU A C 1
ATOM 642 O O . LEU A 1 80 ? 3.367 5.403 -13.728 1.00 97.31 80 LEU A O 1
ATOM 646 N N . GLU A 1 81 ? 4.644 4.407 -12.156 1.00 97.06 81 GLU A N 1
ATOM 647 C CA . GLU A 1 81 ? 5.944 4.563 -12.805 1.00 97.06 81 GLU A CA 1
ATOM 648 C C . GLU A 1 81 ? 6.674 3.221 -12.794 1.00 97.06 81 GLU A C 1
ATOM 650 O O . GLU A 1 81 ? 6.493 2.417 -11.873 1.00 97.06 81 GLU A O 1
ATOM 655 N N . LEU A 1 82 ? 7.505 2.976 -13.806 1.00 97.69 82 LEU A N 1
ATOM 656 C CA . LEU A 1 82 ? 8.442 1.856 -13.801 1.00 97.69 82 LEU A CA 1
ATOM 657 C C . LEU A 1 82 ? 9.849 2.394 -13.561 1.00 97.69 82 LEU A C 1
ATOM 659 O O . LEU A 1 82 ? 10.292 3.308 -14.255 1.00 97.69 82 LEU A O 1
ATOM 663 N N . TRP A 1 83 ? 10.542 1.834 -12.581 1.00 97.88 83 TRP A N 1
ATOM 664 C CA . TRP A 1 83 ? 11.884 2.237 -12.186 1.00 97.88 83 TRP A CA 1
ATOM 665 C C . TRP A 1 83 ? 12.875 1.142 -12.551 1.00 97.88 83 TRP A C 1
ATOM 667 O O . TRP A 1 83 ? 12.697 -0.008 -12.155 1.00 97.88 83 TRP A O 1
ATOM 677 N N . GLU A 1 84 ? 13.922 1.504 -13.280 1.00 97.75 84 GLU A N 1
ATOM 678 C CA . GLU A 1 84 ? 15.123 0.690 -13.435 1.00 97.75 84 GLU A CA 1
ATOM 679 C C . GLU A 1 84 ? 16.097 1.049 -12.314 1.00 97.75 84 GLU A C 1
ATOM 681 O O . GLU A 1 84 ? 16.474 2.213 -12.149 1.00 97.75 84 GLU A O 1
ATOM 686 N N . MET A 1 85 ? 16.490 0.047 -11.541 1.00 97.62 85 MET A N 1
ATOM 687 C CA . MET A 1 85 ? 17.344 0.187 -10.373 1.00 97.62 85 MET A CA 1
ATOM 688 C C . MET A 1 85 ? 18.724 -0.402 -10.666 1.00 97.62 85 MET A C 1
ATOM 690 O O . MET A 1 85 ? 18.840 -1.554 -11.096 1.00 97.62 85 MET A O 1
ATOM 694 N N . VAL A 1 86 ? 19.761 0.373 -10.359 1.00 96.25 86 VAL A N 1
ATOM 695 C CA . VAL A 1 86 ? 21.168 -0.043 -10.389 1.00 96.25 86 VAL A CA 1
ATOM 696 C C . VAL A 1 86 ? 21.742 0.232 -9.008 1.00 96.25 86 VAL A C 1
ATOM 698 O O . VAL A 1 86 ? 21.698 1.373 -8.554 1.00 96.25 86 VAL A O 1
ATOM 701 N N . ASP A 1 87 ? 22.219 -0.809 -8.323 1.00 92.75 87 ASP A N 1
ATOM 702 C CA . ASP A 1 87 ? 22.757 -0.714 -6.957 1.00 92.75 87 ASP A CA 1
ATOM 703 C C . ASP A 1 87 ? 21.827 0.060 -5.994 1.00 92.75 87 ASP A C 1
ATOM 705 O O . ASP A 1 87 ? 22.249 0.963 -5.275 1.00 92.75 87 ASP A O 1
ATOM 709 N N . ASP A 1 88 ? 20.528 -0.269 -6.028 1.00 90.69 88 ASP A N 1
ATOM 710 C CA . ASP A 1 88 ? 19.446 0.365 -5.251 1.00 90.69 88 ASP A CA 1
ATOM 711 C C . ASP A 1 88 ? 19.191 1.861 -5.522 1.00 90.69 88 ASP A C 1
ATOM 713 O O . ASP A 1 88 ? 18.367 2.490 -4.852 1.00 90.69 88 ASP A O 1
ATOM 717 N N . VAL A 1 89 ? 19.799 2.427 -6.564 1.00 95.44 89 VAL A N 1
ATOM 718 C CA . VAL A 1 89 ? 19.535 3.790 -7.039 1.00 95.44 89 VAL A CA 1
ATOM 719 C C . VAL A 1 89 ? 18.664 3.746 -8.292 1.00 95.44 89 VAL A C 1
ATOM 721 O O . VAL A 1 89 ? 18.865 2.912 -9.173 1.00 95.44 89 VAL A O 1
ATOM 724 N N . ILE A 1 90 ? 17.691 4.658 -8.385 1.00 96.19 90 ILE A N 1
ATOM 725 C CA . ILE A 1 90 ? 16.891 4.830 -9.604 1.00 96.19 90 ILE A CA 1
ATOM 726 C C . ILE A 1 90 ? 17.812 5.362 -10.705 1.00 96.19 90 ILE A C 1
ATOM 728 O O . ILE A 1 90 ? 18.266 6.505 -10.648 1.00 96.19 90 ILE A O 1
ATOM 732 N N . HIS A 1 91 ? 18.076 4.530 -11.706 1.00 95.75 91 HIS A N 1
ATOM 733 C CA . HIS A 1 91 ? 18.872 4.883 -12.877 1.00 95.75 91 HIS A CA 1
ATOM 734 C C . HIS A 1 91 ? 17.995 5.457 -13.996 1.00 95.75 91 HIS A C 1
ATOM 736 O O . HIS A 1 91 ? 18.376 6.427 -14.651 1.00 95.75 91 HIS A O 1
ATOM 742 N N . ALA A 1 92 ? 16.792 4.906 -14.177 1.00 95.81 92 ALA A N 1
ATOM 743 C CA . ALA A 1 92 ? 15.828 5.386 -15.159 1.00 95.81 92 ALA A CA 1
ATOM 744 C C . ALA A 1 92 ? 14.379 5.238 -14.674 1.00 95.81 92 ALA A C 1
ATOM 746 O O . ALA A 1 92 ? 14.042 4.307 -13.943 1.00 95.81 92 ALA A O 1
ATOM 747 N N . ILE A 1 93 ? 13.518 6.153 -15.129 1.00 96.50 93 ILE A N 1
ATOM 748 C CA . ILE A 1 93 ? 12.070 6.159 -14.879 1.00 96.50 93 ILE A CA 1
ATOM 749 C C . ILE A 1 93 ? 11.337 6.106 -16.222 1.00 96.50 93 ILE A C 1
ATOM 751 O O . ILE A 1 93 ? 11.731 6.788 -17.175 1.00 96.50 93 ILE A O 1
ATOM 755 N N . TYR A 1 94 ? 10.280 5.298 -16.290 1.00 96.75 94 TYR A N 1
ATOM 756 C CA . TYR A 1 94 ? 9.427 5.125 -17.461 1.00 96.75 94 TYR A CA 1
ATOM 757 C C . TYR A 1 94 ? 7.939 5.303 -17.087 1.00 96.75 94 TYR A C 1
ATOM 759 O O . TYR A 1 94 ? 7.435 4.549 -16.246 1.00 96.75 94 TYR A O 1
ATOM 767 N N . PRO A 1 95 ? 7.200 6.217 -17.749 1.00 96.19 95 PRO A N 1
ATOM 768 C CA . PRO A 1 95 ? 7.688 7.298 -18.613 1.00 96.19 95 PRO A CA 1
ATOM 769 C C . PRO A 1 95 ? 8.486 8.355 -17.839 1.00 96.19 95 PRO A C 1
ATOM 771 O O . PRO A 1 95 ? 8.261 8.559 -16.654 1.00 96.19 95 PRO A O 1
ATOM 774 N N . SER A 1 96 ? 9.391 9.060 -18.517 1.00 95.88 96 SER A N 1
ATOM 775 C CA . SER A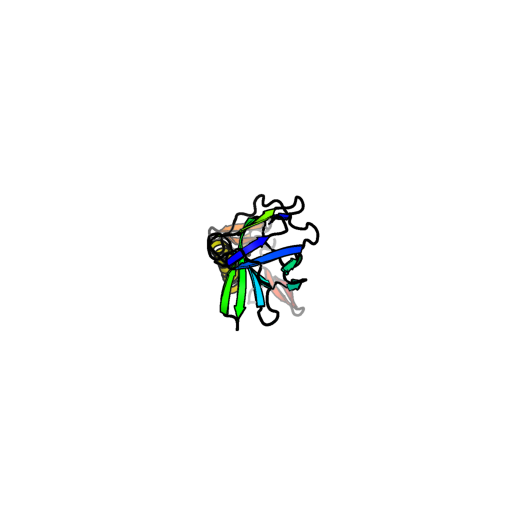 1 96 ? 10.190 10.130 -17.895 1.00 95.88 96 SER A CA 1
ATOM 776 C C . SER A 1 96 ? 9.494 11.498 -17.831 1.00 95.88 96 SER A C 1
ATOM 778 O O . SER A 1 96 ? 9.996 12.397 -17.165 1.00 95.88 96 SER A O 1
ATOM 780 N N . ASP A 1 97 ? 8.390 11.691 -18.555 1.00 91.94 97 ASP A N 1
ATOM 781 C CA . ASP A 1 97 ? 7.770 13.005 -18.796 1.00 91.94 97 ASP A CA 1
ATOM 782 C C . ASP A 1 97 ? 6.275 13.080 -18.443 1.00 91.94 97 ASP A C 1
ATOM 784 O O . ASP A 1 97 ? 5.664 14.147 -18.548 1.00 91.94 97 ASP A O 1
ATOM 788 N N . ARG A 1 98 ? 5.669 11.961 -18.033 1.00 91.12 98 ARG A N 1
ATOM 789 C CA . ARG A 1 98 ? 4.245 11.869 -17.696 1.00 91.12 98 ARG A CA 1
ATOM 790 C C . ARG A 1 98 ? 3.964 10.718 -16.741 1.00 91.12 98 ARG A C 1
ATOM 792 O O . ARG A 1 98 ? 4.648 9.699 -16.755 1.00 91.12 98 ARG A O 1
ATOM 799 N N . ASP A 1 99 ? 2.842 10.825 -16.043 1.00 85.69 99 ASP A N 1
ATOM 800 C CA . ASP A 1 99 ? 2.337 9.750 -15.195 1.00 85.69 99 ASP A CA 1
ATOM 801 C C . ASP A 1 99 ? 1.472 8.757 -15.981 1.00 85.69 99 ASP A C 1
ATOM 803 O O . ASP A 1 99 ? 0.618 9.142 -16.793 1.00 85.69 99 ASP A O 1
ATOM 807 N N . MET A 1 100 ? 1.594 7.464 -15.671 1.00 95.56 100 MET A N 1
ATOM 808 C CA . MET A 1 100 ? 0.549 6.496 -16.008 1.00 95.56 100 MET A CA 1
ATOM 809 C C . MET A 1 100 ? -0.501 6.446 -14.898 1.00 95.56 100 MET A C 1
ATOM 811 O O . MET A 1 100 ? -0.171 6.493 -13.720 1.00 95.56 100 MET A O 1
ATOM 815 N N . LYS A 1 101 ? -1.781 6.298 -15.254 1.00 96.31 101 LYS A N 1
ATOM 816 C CA . LYS A 1 101 ? -2.863 6.139 -14.270 1.00 96.31 101 LYS A CA 1
ATOM 817 C C . LYS A 1 101 ? -3.261 4.675 -14.151 1.00 96.31 101 LYS A C 1
ATOM 819 O O . LYS A 1 101 ? -3.771 4.103 -15.112 1.00 96.31 101 LYS A O 1
ATOM 824 N N . PHE A 1 102 ? -3.083 4.103 -12.966 1.00 96.25 102 PHE A N 1
ATOM 825 C CA . PHE A 1 102 ? -3.532 2.760 -12.616 1.00 96.25 102 PHE A CA 1
ATOM 826 C C . PHE A 1 102 ? -4.738 2.839 -11.681 1.00 96.25 102 PHE A C 1
ATOM 828 O O . PHE A 1 102 ? -4.696 3.524 -10.661 1.00 96.25 102 PHE A O 1
ATOM 835 N N . ARG A 1 103 ? -5.837 2.159 -12.013 1.00 94.56 103 ARG A N 1
ATOM 836 C CA . ARG A 1 103 ? -7.069 2.201 -11.210 1.00 94.56 103 ARG A CA 1
ATOM 837 C C . ARG A 1 103 ? -7.343 0.857 -10.561 1.00 94.56 103 ARG A C 1
ATOM 839 O O . ARG A 1 103 ? -7.522 -0.141 -11.251 1.00 94.56 103 ARG A O 1
ATOM 846 N N . VAL A 1 104 ? -7.473 0.859 -9.242 1.00 91.69 104 VAL A N 1
ATOM 847 C CA . VAL A 1 104 ? -7.976 -0.281 -8.478 1.00 91.69 104 VAL A CA 1
ATOM 848 C C . VAL A 1 104 ? -9.451 -0.027 -8.177 1.00 91.69 104 VAL A C 1
ATOM 850 O O . VAL A 1 104 ? -9.800 0.895 -7.442 1.00 91.69 104 VAL A O 1
ATOM 853 N N . LEU A 1 105 ? -10.337 -0.808 -8.786 1.00 87.88 105 LEU A N 1
ATOM 854 C CA . LEU A 1 105 ? -11.781 -0.727 -8.592 1.00 87.88 105 LEU A CA 1
ATOM 855 C C . LEU A 1 105 ? -12.201 -1.560 -7.383 1.00 87.88 105 LEU A C 1
ATOM 857 O O . LEU A 1 105 ? -11.693 -2.664 -7.180 1.00 87.88 105 LEU A O 1
ATOM 861 N N . SER A 1 106 ? -13.178 -1.061 -6.630 1.00 81.44 106 SER A N 1
ATOM 862 C CA . SER A 1 106 ? -13.812 -1.835 -5.569 1.00 81.44 106 SER A CA 1
ATOM 863 C C . SER A 1 106 ? -14.584 -3.039 -6.123 1.00 81.44 106 SER A C 1
ATOM 865 O O . SER A 1 106 ? -15.080 -3.050 -7.256 1.00 81.44 106 SER A O 1
ATOM 867 N N . ASN A 1 107 ? -14.691 -4.077 -5.307 1.00 69.56 107 ASN A N 1
ATOM 868 C CA . ASN A 1 107 ? -15.541 -5.239 -5.517 1.00 69.56 107 ASN A CA 1
ATOM 869 C C . ASN A 1 107 ? -16.828 -5.116 -4.684 1.00 69.56 107 ASN A C 1
ATOM 871 O O . ASN A 1 107 ? -16.844 -4.464 -3.651 1.00 69.56 107 ASN A O 1
ATOM 875 N N . SER A 1 108 ? -17.910 -5.774 -5.096 1.00 62.38 108 SER A N 1
ATOM 876 C CA . SER A 1 108 ? -19.133 -5.899 -4.290 1.00 62.38 108 SER A CA 1
ATOM 877 C C . SER A 1 108 ? -18.947 -6.734 -3.016 1.00 62.38 108 SER A C 1
ATOM 879 O O . SER A 1 108 ? -19.773 -6.646 -2.115 1.00 62.38 108 SER A O 1
ATOM 881 N N . LEU A 1 109 ? -17.897 -7.564 -2.962 1.00 57.53 109 LEU A N 1
ATOM 882 C CA . LEU A 1 109 ? -17.443 -8.261 -1.753 1.00 57.53 109 LEU A CA 1
ATOM 883 C C . LEU A 1 109 ? -16.497 -7.417 -0.899 1.00 57.53 109 LEU A C 1
ATOM 885 O O . LEU A 1 109 ? -16.245 -7.783 0.250 1.00 57.53 109 LEU A O 1
ATOM 889 N N . ASP A 1 110 ? -15.970 -6.312 -1.439 1.00 55.88 110 ASP A N 1
ATOM 890 C CA . ASP A 1 110 ? -15.312 -5.351 -0.573 1.00 55.88 110 ASP A CA 1
ATOM 891 C C . ASP A 1 110 ? -16.398 -4.844 0.361 1.00 55.88 110 ASP A C 1
ATOM 893 O O . ASP A 1 110 ? -17.469 -4.419 -0.089 1.00 55.88 110 ASP A O 1
ATOM 897 N N . LEU A 1 111 ? -16.135 -4.938 1.667 1.00 49.75 111 LEU A N 1
ATOM 898 C CA . LEU A 1 111 ? -16.980 -4.293 2.659 1.00 49.75 111 LEU A CA 1
ATOM 899 C C . LEU A 1 111 ? -17.279 -2.892 2.127 1.00 49.75 111 LEU A C 1
ATOM 901 O O . LEU A 1 111 ? -16.328 -2.210 1.716 1.00 49.75 111 LEU A O 1
ATOM 905 N N . PRO A 1 112 ? -18.556 -2.465 2.071 1.00 48.19 112 PRO A N 1
ATOM 906 C CA . PRO A 1 112 ? -18.837 -1.098 1.702 1.00 48.19 112 PRO A CA 1
ATOM 907 C C . PRO A 1 112 ? -17.928 -0.243 2.576 1.00 48.19 112 PRO A C 1
ATOM 909 O O . PRO A 1 112 ? -17.934 -0.378 3.801 1.00 48.19 112 PRO A O 1
ATOM 912 N N . THR A 1 113 ? -17.144 0.643 1.971 1.00 48.97 113 THR A N 1
ATOM 913 C CA . THR A 1 113 ? -16.631 1.818 2.675 1.00 48.97 113 THR A CA 1
ATOM 914 C C . THR A 1 113 ? -17.837 2.707 2.986 1.00 48.97 113 THR A C 1
ATOM 916 O O . THR A 1 113 ? -18.005 3.798 2.459 1.00 48.97 113 THR A O 1
ATOM 919 N N . GLY A 1 114 ? -18.771 2.171 3.761 1.00 41.62 114 GLY A N 1
ATOM 920 C CA . GLY A 1 114 ? -19.978 2.783 4.250 1.00 41.62 114 GLY A CA 1
ATOM 921 C C . GLY A 1 114 ? -19.768 2.908 5.742 1.00 41.62 114 GLY A C 1
ATOM 922 O O . GLY A 1 114 ? -19.990 1.955 6.478 1.00 41.62 114 GLY A O 1
ATOM 923 N N . LYS A 1 115 ? -19.312 4.087 6.170 1.00 41.38 115 LYS A N 1
ATOM 924 C CA . LYS A 1 115 ? -19.133 4.468 7.580 1.00 41.38 115 LYS A CA 1
ATOM 925 C C . LYS A 1 115 ? -18.028 3.741 8.359 1.00 41.38 115 LYS A C 1
ATOM 927 O O . LYS A 1 115 ? -18.190 3.493 9.549 1.00 41.38 115 LYS A O 1
ATOM 932 N N . VAL A 1 116 ? -16.863 3.527 7.756 1.00 43.78 116 VAL A N 1
ATOM 933 C CA . VAL A 1 116 ? -15.645 3.732 8.553 1.00 43.78 116 VAL A CA 1
ATOM 934 C C . VAL A 1 116 ? -15.343 5.211 8.387 1.00 43.78 116 VAL A C 1
ATOM 936 O O . VAL A 1 116 ? -15.056 5.647 7.275 1.00 43.78 116 VAL A O 1
ATOM 939 N N . SER A 1 117 ? -15.543 5.998 9.449 1.00 43.38 117 SER A N 1
ATOM 940 C CA . SER A 1 117 ? -15.009 7.361 9.522 1.00 43.38 117 SER A CA 1
ATOM 941 C C . SER A 1 117 ? -13.584 7.301 8.989 1.00 43.38 117 SER A C 1
ATOM 943 O O . SER A 1 117 ? -12.817 6.462 9.459 1.00 43.38 117 SER A O 1
ATOM 945 N N . SER A 1 118 ? -13.257 8.077 7.958 1.00 50.06 118 SER A N 1
ATOM 946 C CA . SER A 1 118 ? -11.896 8.145 7.439 1.00 50.06 118 SER A CA 1
ATOM 947 C C . SER A 1 118 ? -11.018 8.738 8.534 1.00 50.06 118 SER A C 1
ATOM 949 O O . SER A 1 118 ? -10.840 9.949 8.572 1.00 50.06 118 SER A O 1
ATOM 951 N N . LEU A 1 119 ? -10.535 7.905 9.460 1.00 52.94 119 LEU A N 1
ATOM 952 C CA . LEU A 1 119 ? -9.496 8.322 10.379 1.00 52.94 119 LEU A CA 1
ATOM 953 C C . LEU A 1 119 ? -8.254 8.559 9.530 1.00 52.94 119 LEU A C 1
ATOM 955 O O . LEU A 1 119 ? -7.724 7.647 8.891 1.00 52.94 119 LEU A O 1
ATOM 959 N N . THR A 1 120 ? -7.816 9.806 9.500 1.00 62.62 120 THR A N 1
ATOM 960 C CA . THR A 1 120 ? -6.476 10.173 9.054 1.00 62.62 120 THR A CA 1
ATOM 961 C C . THR A 1 120 ? -5.434 9.440 9.907 1.00 62.62 120 THR A C 1
ATOM 963 O O . THR A 1 120 ? -5.719 8.996 11.021 1.00 62.62 120 THR A O 1
ATOM 966 N N . LEU A 1 121 ? -4.200 9.305 9.409 1.00 60.09 121 LEU A N 1
ATOM 967 C CA . LEU A 1 121 ? -3.109 8.689 10.181 1.00 60.09 121 LEU A CA 1
ATOM 968 C C . LEU A 1 121 ? -2.898 9.392 11.536 1.00 60.09 121 LEU A C 1
ATOM 970 O O . LEU A 1 121 ? -2.522 8.747 12.515 1.00 60.09 121 LEU A O 1
ATOM 974 N N . ASP A 1 122 ? -3.181 10.692 11.591 1.00 58.41 122 ASP A N 1
ATOM 975 C CA . ASP A 1 122 ? -3.090 11.502 12.803 1.00 58.41 122 ASP A CA 1
ATOM 976 C C . ASP A 1 122 ? -4.229 11.203 13.780 1.00 58.41 122 ASP A C 1
ATOM 978 O O . ASP A 1 122 ? -3.990 11.071 14.979 1.00 58.41 122 ASP A O 1
ATOM 982 N N . GLU A 1 123 ? -5.452 11.007 13.288 1.00 65.12 123 GLU A N 1
ATOM 983 C CA . GLU A 1 123 ? -6.566 10.550 14.122 1.00 65.12 123 GLU A CA 1
ATOM 984 C C . GLU A 1 123 ? -6.334 9.119 14.618 1.00 65.12 123 GLU A C 1
ATOM 986 O O . GLU A 1 123 ? -6.605 8.829 15.779 1.00 65.12 123 GLU A O 1
ATOM 991 N N . PHE A 1 124 ? -5.779 8.229 13.787 1.00 77.81 124 PHE A N 1
ATOM 992 C CA . PHE A 1 124 ? -5.428 6.872 14.213 1.00 77.81 124 PHE A CA 1
ATOM 993 C C . PHE A 1 124 ? -4.365 6.888 15.316 1.00 77.81 124 PHE A C 1
ATOM 995 O O . PHE A 1 124 ? -4.519 6.201 16.324 1.00 77.81 124 PHE A O 1
ATOM 1002 N N . LYS A 1 125 ? -3.304 7.690 15.153 1.00 76.81 125 LYS A N 1
ATOM 1003 C CA . LYS A 1 125 ? -2.286 7.883 16.196 1.00 76.81 125 LYS A CA 1
ATOM 1004 C C . LYS A 1 125 ? -2.896 8.437 17.469 1.00 76.81 125 LYS A C 1
ATOM 1006 O O . LYS A 1 125 ? -2.580 7.937 18.536 1.00 76.81 125 LYS A O 1
ATOM 1011 N N . LYS A 1 126 ? -3.795 9.413 17.361 1.00 78.94 126 LYS A N 1
ATOM 1012 C CA . LYS A 1 126 ? -4.484 9.986 18.516 1.00 78.94 126 LYS A CA 1
ATOM 1013 C C . LYS A 1 126 ? -5.293 8.932 19.276 1.00 78.94 126 LYS A C 1
ATOM 1015 O O . LYS A 1 126 ? -5.118 8.806 20.481 1.00 78.94 126 LYS A O 1
ATOM 1020 N N . GLU A 1 127 ? -6.116 8.146 18.583 1.00 80.38 127 GLU A N 1
ATOM 1021 C CA . GLU A 1 127 ? -6.897 7.070 19.210 1.00 80.38 127 GLU A CA 1
ATOM 1022 C C . GLU A 1 127 ? -5.991 5.986 19.815 1.00 80.38 127 GLU A C 1
ATOM 1024 O O . GLU A 1 127 ? -6.229 5.509 20.924 1.00 80.38 127 GLU A O 1
ATOM 1029 N N . PHE A 1 128 ? -4.909 5.619 19.122 1.00 83.06 128 PHE A N 1
ATOM 1030 C CA . PHE A 1 128 ? -3.932 4.656 19.625 1.00 83.06 128 PHE A CA 1
ATOM 1031 C C . PHE A 1 128 ? -3.189 5.175 20.864 1.00 83.06 128 PHE A C 1
ATOM 1033 O O . PHE A 1 128 ? -3.051 4.443 21.844 1.00 83.06 128 PHE A O 1
ATOM 1040 N N . ASP A 1 129 ? -2.754 6.433 20.854 1.00 80.25 129 ASP A N 1
ATOM 1041 C CA . ASP A 1 129 ? -2.073 7.083 21.972 1.00 80.25 129 ASP A CA 1
ATOM 1042 C C . ASP A 1 129 ? -3.005 7.233 23.176 1.00 80.25 129 ASP A C 1
ATOM 1044 O O . ASP A 1 129 ? -2.580 7.023 24.313 1.00 80.25 129 ASP A O 1
ATOM 1048 N N . ASP A 1 130 ? -4.280 7.546 22.949 1.00 81.31 130 ASP A N 1
ATOM 1049 C CA . ASP A 1 130 ? -5.286 7.623 24.006 1.00 81.31 130 ASP A CA 1
ATOM 1050 C C . ASP A 1 130 ? -5.551 6.238 24.618 1.00 81.31 130 ASP A C 1
ATOM 1052 O O . ASP A 1 130 ? -5.604 6.104 25.844 1.00 81.31 130 ASP A O 1
ATOM 1056 N N . ILE A 1 131 ? -5.614 5.176 23.808 1.00 79.94 131 ILE A N 1
ATOM 1057 C CA . ILE A 1 131 ? -5.688 3.791 24.301 1.00 79.94 131 ILE A CA 1
ATOM 1058 C C . ILE A 1 131 ? -4.423 3.425 25.091 1.00 79.94 131 ILE A C 1
ATOM 1060 O O . ILE A 1 131 ? -4.521 2.923 26.214 1.00 79.94 131 ILE A O 1
ATOM 1064 N N . ALA A 1 132 ? -3.235 3.699 24.552 1.00 77.88 132 ALA A N 1
ATOM 1065 C CA . ALA A 1 132 ? -1.962 3.395 25.198 1.00 77.88 132 ALA A CA 1
ATOM 1066 C C . ALA A 1 132 ? -1.802 4.143 26.530 1.00 77.88 132 ALA A C 1
ATOM 1068 O O . ALA A 1 132 ? -1.350 3.560 27.520 1.00 77.88 132 ALA A O 1
ATOM 1069 N N . LYS A 1 133 ? -2.236 5.407 26.604 1.00 75.62 133 LYS A N 1
ATOM 1070 C CA . LYS A 1 133 ? -2.311 6.183 27.850 1.00 75.62 133 LYS A CA 1
ATOM 1071 C C . LYS A 1 133 ? -3.282 5.564 28.846 1.00 75.62 133 LYS A C 1
ATOM 1073 O O . LYS A 1 133 ? -2.921 5.417 30.010 1.00 75.62 133 LYS A O 1
ATOM 1078 N N . ARG A 1 134 ? -4.481 5.154 28.427 1.00 70.00 134 ARG A N 1
ATOM 1079 C CA . ARG A 1 134 ? -5.469 4.527 29.329 1.00 70.00 134 ARG A CA 1
ATOM 1080 C C . ARG A 1 134 ? -4.955 3.216 29.920 1.00 70.00 134 ARG A C 1
ATOM 1082 O O . ARG A 1 134 ? -5.109 2.985 31.116 1.00 70.00 134 ARG A O 1
ATOM 1089 N N . VAL A 1 135 ? -4.278 2.400 29.111 1.00 69.38 135 VAL A N 1
ATOM 1090 C CA . VAL A 1 135 ? -3.670 1.136 29.555 1.00 69.38 135 VAL A CA 1
ATOM 1091 C C . VAL A 1 135 ? -2.478 1.385 30.485 1.00 69.38 135 VAL A C 1
ATOM 1093 O O . VAL A 1 135 ? -2.400 0.776 31.548 1.00 69.38 135 VAL A O 1
ATOM 1096 N N . SER A 1 136 ? -1.572 2.301 30.133 1.00 69.06 136 SER A N 1
ATOM 1097 C CA . SER A 1 136 ? -0.369 2.589 30.935 1.00 69.06 136 SER A CA 1
ATOM 1098 C C . SER A 1 136 ? -0.657 3.294 32.264 1.00 69.06 136 SER A C 1
ATOM 1100 O O . SER A 1 136 ? 0.071 3.094 33.232 1.00 69.06 136 SER A O 1
ATOM 1102 N N . THR A 1 137 ? -1.727 4.084 32.342 1.00 59.94 137 THR A N 1
ATOM 1103 C CA . THR A 1 137 ? -2.149 4.778 33.573 1.00 59.94 137 THR A CA 1
ATOM 1104 C C . THR A 1 137 ? -3.143 3.974 34.413 1.00 59.94 137 THR A C 1
ATOM 1106 O O . THR A 1 137 ? -3.510 4.404 35.506 1.00 59.94 137 THR A O 1
ATOM 1109 N N . GLY A 1 138 ? -3.612 2.822 33.917 1.00 57.09 138 GLY A N 1
ATOM 1110 C CA . GLY A 1 138 ? -4.668 2.040 34.562 1.00 57.09 138 GLY A CA 1
ATOM 1111 C C . GLY A 1 138 ? -6.019 2.768 34.643 1.00 57.09 138 GLY A C 1
ATOM 1112 O O . GLY A 1 138 ? -6.891 2.350 35.406 1.00 57.09 138 GLY A O 1
ATOM 1113 N N . GLN A 1 139 ? -6.216 3.849 33.877 1.00 55.56 139 GLN A N 1
ATOM 1114 C CA . GLN A 1 139 ? -7.501 4.538 33.727 1.00 55.56 139 GLN A CA 1
ATOM 1115 C C . GLN A 1 139 ? -8.415 3.749 32.789 1.00 55.56 139 GLN A C 1
ATOM 1117 O O . GLN A 1 139 ? -8.712 4.126 31.655 1.00 55.56 139 GLN A O 1
ATOM 1122 N N . PHE A 1 140 ? -8.895 2.630 33.306 1.00 54.44 140 PHE A N 1
ATOM 1123 C CA . PHE A 1 140 ? -10.143 2.059 32.845 1.00 54.44 140 PHE A CA 1
ATOM 1124 C C . PHE A 1 140 ? -11.278 2.822 33.537 1.00 54.44 140 PHE A C 1
ATOM 1126 O O . PHE A 1 140 ? -11.177 3.114 34.732 1.00 54.44 140 PHE A O 1
ATOM 1133 N N . ASP A 1 141 ? -12.368 3.106 32.820 1.00 59.84 141 ASP A N 1
ATOM 1134 C CA . ASP A 1 141 ? -13.658 3.480 33.423 1.00 59.84 141 ASP A CA 1
ATOM 1135 C C . ASP A 1 141 ? -14.260 2.258 34.141 1.00 59.84 141 ASP A C 1
ATOM 1137 O O . ASP A 1 141 ? -15.382 1.828 33.883 1.00 59.84 141 ASP A O 1
ATOM 1141 N N . VAL A 1 142 ? -13.477 1.615 35.009 1.00 56.31 142 VAL A N 1
ATOM 1142 C CA . VAL A 1 142 ? -14.014 0.672 35.978 1.00 56.31 142 VAL A CA 1
ATOM 1143 C C . VAL A 1 142 ? -14.787 1.497 36.999 1.00 56.31 142 VAL A C 1
ATOM 1145 O O . VAL A 1 142 ? -14.265 2.521 37.456 1.00 56.31 142 VAL A O 1
ATOM 1148 N N . PRO A 1 143 ? -16.013 1.093 37.376 1.00 57.88 143 PRO A N 1
ATOM 1149 C CA . PRO A 1 143 ? -16.745 1.779 38.425 1.00 57.88 143 PRO A CA 1
ATOM 1150 C C . PRO A 1 143 ? -15.855 1.850 39.665 1.00 57.88 143 PRO A C 1
ATOM 1152 O O . PRO A 1 143 ? -15.505 0.830 40.264 1.00 57.88 143 PRO A O 1
ATOM 1155 N N . ARG A 1 144 ? -15.426 3.060 40.028 1.00 67.81 144 ARG A N 1
ATOM 1156 C CA . ARG A 1 144 ? -14.657 3.273 41.252 1.00 67.81 144 ARG A CA 1
ATOM 1157 C C . ARG A 1 144 ? -15.646 3.174 42.400 1.00 67.81 144 ARG A C 1
ATOM 1159 O O . ARG A 1 144 ? -16.358 4.134 42.680 1.00 67.81 144 ARG A O 1
ATOM 1166 N N . PHE A 1 145 ? -15.733 2.006 43.024 1.00 75.06 145 PHE A N 1
ATOM 1167 C CA . PHE A 1 145 ? -16.565 1.832 44.207 1.00 75.06 145 PHE A CA 1
ATOM 1168 C C . PHE A 1 145 ? -15.895 2.496 45.408 1.00 75.06 145 PHE A C 1
ATOM 1170 O O . PHE A 1 145 ? -14.750 2.191 45.742 1.00 75.06 145 PHE A O 1
ATOM 1177 N N . LYS A 1 146 ? -16.616 3.403 46.062 1.00 77.25 146 LYS A N 1
ATOM 1178 C CA . LYS A 1 146 ? -16.236 3.983 47.352 1.00 77.25 146 LYS A CA 1
ATOM 1179 C C . LYS A 1 146 ? -17.160 3.423 48.431 1.00 77.25 146 LYS A C 1
ATOM 1181 O O . LYS A 1 146 ? -18.370 3.296 48.229 1.00 77.25 146 LYS A O 1
ATOM 1186 N N . THR A 1 147 ? -16.598 3.098 49.592 1.00 73.88 147 THR A N 1
ATOM 1187 C CA . THR A 1 147 ? -17.395 2.749 50.773 1.00 73.88 147 THR A CA 1
ATOM 1188 C C . THR A 1 147 ? -18.110 4.002 51.273 1.00 73.88 147 THR A C 1
ATOM 1190 O O . THR A 1 147 ? -17.454 4.994 51.595 1.00 73.88 147 THR A O 1
ATOM 1193 N N . GLY A 1 148 ? -19.440 3.972 51.314 1.00 80.38 148 GLY A N 1
ATOM 1194 C CA . GLY A 1 148 ? -20.263 5.036 51.876 1.00 80.38 148 GLY A CA 1
ATOM 1195 C C . GLY A 1 148 ? -20.455 4.909 53.386 1.00 80.38 148 GLY A C 1
ATOM 1196 O O . GLY A 1 148 ? -19.794 4.119 54.063 1.00 80.38 148 GLY A O 1
ATOM 1197 N N . LYS A 1 149 ? -21.389 5.691 53.931 1.00 83.19 149 LYS A N 1
ATOM 1198 C CA . LYS A 1 149 ? -21.760 5.638 55.348 1.00 83.19 149 LYS A CA 1
ATOM 1199 C C . LYS A 1 149 ? -22.464 4.311 55.650 1.00 83.19 149 LYS A C 1
ATOM 1201 O O . LYS A 1 149 ? -23.397 3.917 54.949 1.00 83.19 149 LYS A O 1
ATOM 1206 N N . VAL A 1 150 ? -22.046 3.662 56.735 1.00 83.38 150 VAL A N 1
ATOM 1207 C CA . VAL A 1 150 ? -22.799 2.575 57.370 1.00 83.38 150 VAL A CA 1
ATOM 1208 C C . VAL A 1 150 ? -23.581 3.173 58.533 1.00 83.38 150 VAL A C 1
ATOM 1210 O O . VAL A 1 150 ? -23.001 3.720 59.471 1.00 83.38 150 VAL A O 1
ATOM 1213 N N . GLU A 1 151 ? -24.903 3.113 58.457 1.00 81.38 151 GLU A N 1
ATOM 1214 C CA . GLU A 1 151 ? -25.810 3.630 59.473 1.00 81.38 151 GLU A CA 1
ATOM 1215 C C . GLU A 1 151 ? -26.559 2.487 60.150 1.00 81.38 151 GLU A C 1
ATOM 1217 O O . GLU A 1 151 ? -27.085 1.582 59.504 1.00 81.38 151 GLU A O 1
ATOM 1222 N N . SER A 1 152 ? -26.609 2.535 61.476 1.00 79.19 152 SER A N 1
ATOM 1223 C CA . SER A 1 152 ? -27.321 1.546 62.269 1.00 79.19 152 SER A CA 1
ATOM 1224 C C . SER A 1 152 ? -28.725 2.050 62.595 1.00 79.19 152 SER A C 1
ATOM 1226 O O . SER A 1 152 ? -28.861 3.083 63.255 1.00 79.19 152 SER A O 1
ATOM 1228 N N . VAL A 1 153 ? -29.748 1.324 62.140 1.00 80.12 153 VAL A N 1
ATOM 1229 C CA . VAL A 1 153 ? -31.167 1.710 62.238 1.00 80.12 153 VAL A CA 1
ATOM 1230 C C . VAL A 1 153 ? -31.944 0.847 63.240 1.00 80.12 153 VAL A C 1
ATOM 1232 O O . VAL A 1 153 ? -31.395 -0.096 63.812 1.00 80.12 153 VAL A O 1
ATOM 1235 N N . SER A 1 154 ? -33.209 1.182 63.514 1.00 78.88 154 SER A N 1
ATOM 1236 C CA . SER A 1 154 ? -34.017 0.431 64.485 1.00 78.88 154 SER A CA 1
ATOM 1237 C C . SER A 1 154 ? -34.294 -1.011 64.021 1.00 78.88 154 SER A C 1
ATOM 1239 O O . SER A 1 154 ? -34.304 -1.266 62.816 1.00 78.88 154 SER A O 1
ATOM 1241 N N . PRO A 1 155 ? -34.545 -1.960 64.946 1.00 78.38 155 PRO A N 1
ATOM 1242 C CA . PRO A 1 155 ? -34.728 -3.378 64.605 1.00 78.38 155 PRO A CA 1
ATOM 1243 C C . PRO A 1 155 ? -35.899 -3.682 63.667 1.00 78.38 155 PRO A C 1
ATOM 1245 O O . PRO A 1 155 ? -35.895 -4.703 62.984 1.00 78.38 155 PRO A O 1
ATOM 1248 N N . ASP A 1 156 ? -36.905 -2.808 63.652 1.00 82.25 156 ASP A N 1
ATOM 1249 C CA . ASP A 1 156 ? -38.114 -2.977 62.843 1.00 82.25 156 ASP A CA 1
ATOM 1250 C C . ASP A 1 156 ? -38.010 -2.299 61.466 1.00 82.25 156 ASP A C 1
ATOM 1252 O O . ASP A 1 156 ? -38.909 -2.441 60.636 1.00 82.25 156 ASP A O 1
ATOM 1256 N N . GLN A 1 157 ? -36.927 -1.561 61.199 1.00 80.06 157 GLN A N 1
ATOM 1257 C CA . GLN A 1 157 ? -36.648 -1.025 59.868 1.00 80.06 157 GLN A CA 1
ATOM 1258 C C . GLN A 1 157 ? -35.945 -2.089 59.010 1.00 80.06 157 GLN A C 1
ATOM 1260 O O . GLN A 1 157 ? -35.113 -2.829 59.526 1.00 80.06 157 GLN A O 1
ATOM 1265 N N . PRO A 1 158 ? -36.255 -2.203 57.707 1.00 78.12 158 PRO A N 1
ATOM 1266 C CA . PRO A 1 158 ? -35.574 -3.143 56.822 1.00 78.12 158 PRO A CA 1
ATOM 1267 C C . PRO A 1 158 ? -34.140 -2.690 56.520 1.00 78.12 158 PRO A C 1
ATOM 1269 O O . PRO A 1 158 ? -33.842 -1.495 56.500 1.00 78.12 158 PRO A O 1
ATOM 1272 N N . ALA A 1 159 ? -33.256 -3.647 56.229 1.00 81.19 159 ALA A N 1
ATOM 1273 C CA . ALA A 1 159 ? -31.932 -3.334 55.702 1.00 81.19 159 ALA A CA 1
ATOM 1274 C C . ALA A 1 159 ? -32.050 -2.739 54.294 1.00 81.19 159 ALA A C 1
ATOM 1276 O O . ALA A 1 159 ? -32.796 -3.256 53.460 1.00 81.19 159 ALA A O 1
ATOM 1277 N N . THR A 1 160 ? -31.303 -1.672 54.013 1.00 87.00 160 THR A N 1
ATOM 1278 C CA . THR A 1 160 ? -31.312 -1.031 52.691 1.00 87.00 160 THR A CA 1
ATOM 1279 C C . THR A 1 160 ? -29.906 -0.713 52.214 1.00 87.00 160 THR A C 1
ATOM 1281 O O . THR A 1 160 ? -29.043 -0.330 53.008 1.00 87.00 160 THR A O 1
ATOM 1284 N N . VAL A 1 161 ? -29.715 -0.803 50.901 1.00 88.50 161 VAL A N 1
ATOM 1285 C CA . VAL A 1 161 ? -28.508 -0.364 50.200 1.00 88.50 161 VAL A CA 1
ATOM 1286 C C . VAL A 1 161 ? -28.884 0.794 49.287 1.00 88.50 161 VAL A C 1
ATOM 1288 O O . VAL A 1 161 ? -29.8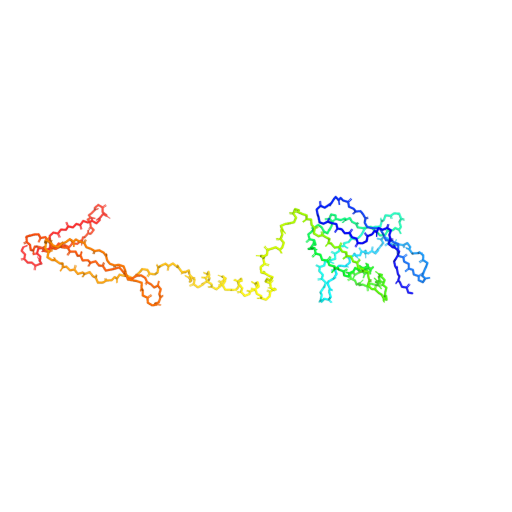66 0.702 48.552 1.00 88.50 161 VAL A O 1
ATOM 1291 N N . GLU A 1 162 ? -28.105 1.868 49.326 1.00 90.25 162 GLU A N 1
ATOM 1292 C CA . GLU A 1 162 ? -28.263 3.016 48.434 1.00 90.25 162 GLU A CA 1
ATOM 1293 C C . GLU A 1 162 ? -26.975 3.225 47.638 1.00 90.25 162 GLU A C 1
ATOM 1295 O O . GLU A 1 162 ? -25.888 3.318 48.214 1.00 90.25 162 GLU A O 1
ATOM 1300 N N . MET A 1 163 ? -27.103 3.287 46.311 1.00 88.44 163 MET A N 1
ATOM 1301 C CA . MET A 1 163 ? -25.995 3.553 45.396 1.00 88.44 163 MET A CA 1
ATOM 1302 C C . MET A 1 163 ? -26.117 4.972 44.851 1.00 88.44 163 MET A C 1
ATOM 1304 O O . MET A 1 163 ? -27.115 5.312 44.217 1.00 88.44 163 MET A O 1
ATOM 1308 N N . LEU A 1 164 ? -25.090 5.787 45.072 1.00 86.69 164 LEU A N 1
ATOM 1309 C CA . LEU A 1 164 ? -25.015 7.158 44.577 1.00 86.69 164 LEU A CA 1
ATOM 1310 C C . LEU A 1 164 ? -23.904 7.252 43.537 1.00 86.69 164 LEU A C 1
ATOM 1312 O O . LEU A 1 164 ? -22.752 6.933 43.832 1.00 86.69 164 LEU A O 1
ATOM 1316 N N . THR A 1 165 ? -24.250 7.691 42.328 1.00 84.12 165 THR A N 1
ATOM 1317 C CA . THR A 1 165 ? -23.251 8.042 41.310 1.00 84.12 165 THR A CA 1
ATOM 1318 C C . THR A 1 165 ? -22.793 9.469 41.576 1.00 84.12 165 THR A C 1
ATOM 1320 O O . THR A 1 165 ? -23.607 10.391 41.568 1.00 84.12 165 THR A O 1
ATOM 1323 N N . ASN A 1 166 ? -21.507 9.643 41.858 1.00 80.38 166 ASN A N 1
ATOM 1324 C CA . ASN A 1 166 ? -20.909 10.942 42.141 1.00 80.38 166 ASN A CA 1
ATOM 1325 C C . ASN A 1 166 ? -20.572 11.679 40.834 1.00 80.38 166 ASN A C 1
ATOM 1327 O O . ASN A 1 166 ? -20.422 11.060 39.780 1.00 80.38 166 ASN A O 1
ATOM 1331 N N . GLU A 1 167 ? -20.376 12.996 40.912 1.00 75.62 167 GLU A N 1
ATOM 1332 C CA . GLU A 1 167 ? -19.991 13.833 39.760 1.00 75.62 167 GLU A CA 1
ATOM 1333 C C . GLU A 1 167 ? -18.667 13.393 39.103 1.00 75.62 167 GLU A C 1
ATOM 1335 O O . GLU A 1 167 ? -18.470 13.604 37.911 1.00 75.62 167 GLU A O 1
ATOM 1340 N N . ASP A 1 168 ? -17.778 12.731 39.858 1.00 74.38 168 ASP A N 1
ATOM 1341 C CA . ASP A 1 168 ? -16.499 12.181 39.379 1.00 74.38 168 ASP A CA 1
ATOM 1342 C C . ASP A 1 168 ? -16.618 10.781 38.735 1.00 74.38 168 ASP A C 1
ATOM 1344 O O . ASP A 1 168 ? -15.602 10.143 38.453 1.00 74.38 168 ASP A O 1
ATOM 1348 N N . GLY A 1 169 ? -17.841 10.270 38.547 1.00 69.44 169 GLY A N 1
ATOM 1349 C CA . GLY A 1 169 ? -18.116 8.949 37.971 1.00 69.44 169 GLY A CA 1
ATOM 1350 C C . GLY A 1 169 ? -17.893 7.766 38.922 1.00 69.44 169 GLY A C 1
ATOM 1351 O O . GLY A 1 169 ? -18.089 6.616 38.529 1.00 69.44 169 GLY A O 1
ATOM 1352 N N . SER A 1 170 ? -17.500 8.005 40.179 1.00 79.88 170 SER A N 1
ATOM 1353 C CA . SER A 1 170 ? -17.423 6.950 41.198 1.00 79.88 170 SER A CA 1
ATOM 1354 C C . SER A 1 170 ? -18.806 6.592 41.755 1.00 79.88 170 SER A C 1
ATOM 1356 O O . SER A 1 170 ? -19.704 7.432 41.795 1.00 79.88 170 SER A O 1
ATOM 1358 N N . VAL A 1 171 ? -18.975 5.353 42.224 1.00 82.00 171 VAL A N 1
ATOM 1359 C CA . VAL A 1 171 ? -20.214 4.882 42.864 1.00 82.00 171 VAL A CA 1
ATOM 1360 C C . VAL A 1 171 ? -19.974 4.724 44.362 1.00 82.00 171 VAL A C 1
ATOM 1362 O O . VAL A 1 171 ? -19.149 3.913 44.784 1.00 82.00 171 VAL A O 1
ATOM 1365 N N . THR A 1 172 ? -20.703 5.481 45.177 1.00 88.44 172 THR A N 1
ATOM 1366 C CA . THR A 1 172 ? -20.708 5.325 46.636 1.00 88.44 172 THR A CA 1
ATOM 1367 C C . THR A 1 172 ? -21.820 4.365 47.046 1.00 88.44 172 THR A C 1
ATOM 1369 O O . THR A 1 172 ? -22.970 4.567 46.660 1.00 88.44 172 THR A O 1
ATOM 1372 N N . ILE A 1 173 ? -21.498 3.350 47.854 1.00 89.38 173 ILE A N 1
ATOM 1373 C CA . ILE A 1 173 ? -22.485 2.402 48.398 1.00 89.38 173 ILE A CA 1
ATOM 1374 C C . ILE A 1 173 ? -22.702 2.687 49.889 1.00 89.38 173 ILE A C 1
ATOM 1376 O O . ILE A 1 173 ? -21.799 2.458 50.696 1.00 89.38 173 ILE A O 1
ATOM 1380 N N . ASN A 1 174 ? -23.890 3.170 50.257 1.00 88.75 174 ASN A N 1
ATOM 1381 C CA . ASN A 1 174 ? -24.309 3.375 51.646 1.00 88.75 174 ASN A CA 1
ATOM 1382 C C . ASN A 1 174 ? -25.143 2.187 52.141 1.00 88.75 174 ASN A C 1
ATOM 1384 O O . ASN A 1 174 ? -25.962 1.640 51.399 1.00 88.75 174 ASN A O 1
ATOM 1388 N N . TYR A 1 175 ? -24.985 1.836 53.418 1.00 85.62 175 TYR A N 1
ATOM 1389 C CA . TYR A 1 175 ? -25.704 0.730 54.051 1.00 85.62 175 TYR A CA 1
ATOM 1390 C C . TYR A 1 175 ? -26.502 1.229 55.252 1.00 85.62 175 TYR A C 1
ATOM 1392 O O . TYR A 1 175 ? -25.951 1.899 56.125 1.00 85.62 175 TYR A O 1
ATOM 1400 N N . LYS A 1 176 ? -27.778 0.843 55.340 1.00 85.50 176 LYS A N 1
ATOM 1401 C CA . LYS A 1 176 ? -28.567 0.933 56.574 1.00 85.50 176 LYS A CA 1
ATOM 1402 C C . LYS A 1 176 ? -28.789 -0.469 57.111 1.00 85.50 176 LYS A C 1
ATOM 1404 O O . LYS A 1 176 ? -29.405 -1.296 56.440 1.00 85.50 176 LYS A O 1
ATOM 1409 N N . ILE A 1 177 ? -28.259 -0.732 58.300 1.00 83.25 177 ILE A N 1
ATOM 1410 C CA . ILE A 1 177 ? -28.251 -2.057 58.923 1.00 83.25 177 ILE A CA 1
ATOM 1411 C C . ILE A 1 177 ? -29.100 -2.005 60.203 1.00 83.25 177 ILE A C 1
ATOM 1413 O O . ILE A 1 177 ? -28.764 -1.244 61.118 1.00 83.25 177 ILE A O 1
ATOM 1417 N N . PRO A 1 178 ? -30.199 -2.774 60.291 1.00 79.00 178 PRO A N 1
ATOM 1418 C CA . PRO A 1 178 ? -31.035 -2.839 61.488 1.00 79.00 178 PRO A CA 1
ATOM 1419 C C . PRO A 1 178 ? -30.276 -3.437 62.672 1.00 79.00 178 PRO A C 1
ATOM 1421 O O . PRO A 1 178 ? -29.506 -4.385 62.514 1.00 79.00 178 PRO A O 1
ATOM 1424 N N . ARG A 1 179 ? -30.495 -2.890 63.870 1.00 73.56 179 ARG A N 1
ATOM 1425 C CA . ARG A 1 179 ? -29.978 -3.466 65.123 1.00 73.56 179 ARG A CA 1
ATOM 1426 C C . ARG A 1 179 ? -30.756 -4.723 65.511 1.00 73.56 179 ARG A C 1
ATOM 1428 O O . ARG A 1 179 ? -31.910 -4.887 65.124 1.00 73.56 179 ARG A O 1
ATOM 1435 N N . GLY A 1 180 ? -30.150 -5.586 66.325 1.00 68.56 180 GLY A N 1
ATOM 1436 C CA . GLY A 1 180 ? -30.867 -6.703 66.945 1.00 68.56 180 GLY A CA 1
ATOM 1437 C C . GLY A 1 180 ? -32.047 -6.209 67.794 1.00 68.56 180 GLY A C 1
ATOM 1438 O O . GLY A 1 180 ? -31.955 -5.165 68.443 1.00 68.56 180 GLY A O 1
ATOM 1439 N N . LYS A 1 181 ? -33.168 -6.950 67.796 1.00 64.62 181 LYS A N 1
ATOM 1440 C CA . LYS A 1 181 ? -34.388 -6.630 68.580 1.00 64.62 181 LYS A CA 1
ATOM 1441 C C . LYS A 1 181 ? -34.149 -6.533 70.091 1.00 64.62 181 LYS A C 1
ATOM 1443 O O . LYS A 1 181 ? -34.967 -5.980 70.813 1.00 64.62 181 LYS A O 1
ATOM 1448 N N . ASP A 1 182 ? -33.032 -7.070 70.549 1.00 67.69 182 ASP A N 1
ATOM 1449 C CA . ASP A 1 182 ? -32.550 -7.085 71.924 1.00 67.69 182 ASP A CA 1
ATOM 1450 C C . ASP A 1 182 ? -31.710 -5.847 72.298 1.00 67.69 182 ASP A C 1
ATOM 1452 O O . ASP A 1 182 ? -31.241 -5.751 73.430 1.00 67.69 182 ASP A O 1
ATOM 1456 N N . GLY A 1 183 ? -31.509 -4.898 71.374 1.00 60.59 183 GLY A N 1
ATOM 1457 C CA . GLY A 1 183 ? -30.681 -3.708 71.596 1.00 60.59 183 GLY A CA 1
ATOM 1458 C C . GLY A 1 183 ? -29.179 -4.002 71.656 1.00 60.59 183 GLY A C 1
ATOM 1459 O O . GLY A 1 183 ? -28.393 -3.092 71.924 1.00 60.59 183 GLY A O 1
ATOM 1460 N N . LYS A 1 184 ? -28.772 -5.249 71.394 1.00 64.38 184 LYS A N 1
ATOM 1461 C CA . LYS A 1 184 ? -27.379 -5.682 71.450 1.00 64.38 184 LYS A CA 1
ATOM 1462 C C . LYS A 1 184 ? -26.646 -5.279 70.175 1.00 64.38 184 LYS A C 1
ATOM 1464 O O . LYS A 1 184 ? -27.173 -5.373 69.063 1.00 64.38 184 LYS A O 1
ATOM 1469 N N . THR A 1 185 ? -25.415 -4.812 70.346 1.00 60.41 185 THR A N 1
ATOM 1470 C CA . THR A 1 185 ? -24.514 -4.499 69.233 1.00 60.41 185 THR A CA 1
ATOM 1471 C C . THR A 1 185 ? -23.800 -5.782 68.832 1.00 60.41 185 THR A C 1
ATOM 1473 O O . THR A 1 185 ? -23.376 -6.540 69.694 1.00 60.41 185 THR A O 1
ATOM 1476 N N . TRP A 1 186 ? -23.671 -6.048 67.536 1.00 69.00 186 TRP A N 1
ATOM 1477 C CA . TRP A 1 186 ? -22.983 -7.231 67.025 1.00 69.00 186 TRP A CA 1
ATOM 1478 C C . TRP A 1 186 ? -21.813 -6.776 66.156 1.00 69.00 186 TRP A C 1
ATOM 1480 O O . TRP A 1 186 ? -21.985 -5.911 65.296 1.00 69.00 186 TRP A O 1
ATOM 1490 N N . LYS A 1 187 ? -20.619 -7.325 66.393 1.00 68.75 187 LYS A N 1
ATOM 1491 C CA . LYS A 1 187 ? -19.400 -6.984 65.651 1.00 68.75 187 LYS A CA 1
ATOM 1492 C C . LYS A 1 187 ? -18.984 -8.145 64.746 1.00 68.75 187 LYS A C 1
ATOM 1494 O O . LYS A 1 187 ? -18.971 -9.296 65.200 1.00 68.75 187 LYS A O 1
ATOM 1499 N N . PRO A 1 188 ? -18.632 -7.866 63.480 1.00 73.50 188 PRO A N 1
ATOM 1500 C CA . PRO A 1 188 ? -18.071 -8.880 62.607 1.00 73.50 188 PRO A CA 1
ATOM 1501 C C . PRO A 1 188 ? -16.625 -9.204 63.027 1.00 73.50 188 PRO A C 1
ATOM 1503 O O . PRO A 1 188 ? -15.893 -8.325 63.483 1.00 73.50 188 PRO A O 1
ATOM 1506 N N . TYR A 1 189 ? -16.212 -10.462 62.882 1.00 76.06 189 TYR A N 1
ATOM 1507 C CA . TYR A 1 189 ? -14.843 -10.931 63.123 1.00 76.06 189 TYR A CA 1
ATOM 1508 C C . TYR A 1 189 ? -14.489 -12.083 62.171 1.00 76.06 189 TYR A C 1
ATOM 1510 O O . TYR A 1 189 ? -15.381 -12.730 61.625 1.00 76.06 189 TYR A O 1
ATOM 1518 N N . ILE A 1 190 ? -13.194 -12.338 61.971 1.00 76.06 190 ILE A N 1
ATOM 1519 C CA . ILE A 1 190 ? -12.712 -13.526 61.252 1.00 76.06 190 ILE A CA 1
ATOM 1520 C C . ILE A 1 190 ? -12.49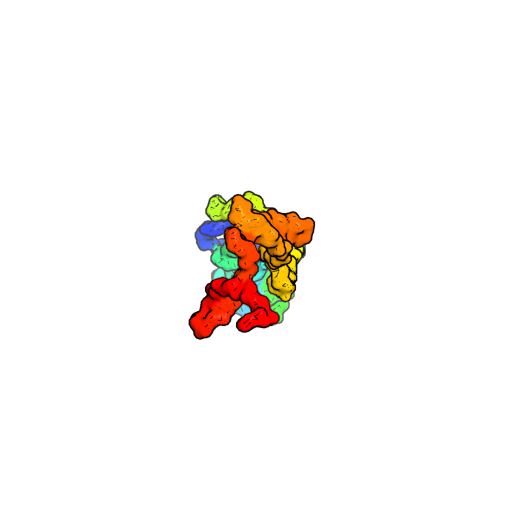7 -14.630 62.288 1.00 76.06 190 ILE A C 1
ATOM 1522 O O . ILE A 1 190 ? -11.762 -14.413 63.254 1.00 76.06 190 ILE A O 1
ATOM 1526 N N . ALA A 1 191 ? -13.173 -15.767 62.131 1.00 78.62 191 ALA A N 1
ATOM 1527 C CA . ALA A 1 191 ? -13.008 -16.906 63.032 1.00 78.62 191 ALA A CA 1
ATOM 1528 C C . ALA A 1 191 ? -11.821 -17.788 62.613 1.00 78.62 191 ALA A C 1
ATOM 1530 O O . ALA A 1 191 ? -11.229 -17.595 61.551 1.00 78.62 191 ALA A O 1
ATOM 1531 N N . ASP A 1 192 ? -11.489 -18.777 63.443 1.00 85.19 192 ASP A N 1
ATOM 1532 C CA . ASP A 1 192 ? -10.357 -19.689 63.214 1.00 85.19 192 ASP A CA 1
ATOM 1533 C C . ASP A 1 192 ? -10.509 -20.539 61.939 1.00 85.19 192 ASP A C 1
ATOM 1535 O O . ASP A 1 192 ? -9.534 -21.086 61.429 1.00 85.19 192 ASP A O 1
ATOM 1539 N N . ASP A 1 193 ? -11.727 -20.632 61.400 1.00 88.00 193 ASP A N 1
ATOM 1540 C CA . ASP A 1 193 ? -12.022 -21.269 60.115 1.00 88.00 193 ASP A CA 1
ATOM 1541 C C . ASP A 1 193 ? -11.709 -20.377 58.896 1.00 88.00 193 ASP A C 1
ATOM 1543 O O . ASP A 1 193 ? -11.839 -20.823 57.756 1.00 88.00 193 ASP A O 1
ATOM 1547 N N . GLY A 1 194 ? -11.286 -19.130 59.123 1.00 80.12 194 GLY A N 1
ATOM 1548 C CA . GLY A 1 194 ? -10.941 -18.157 58.089 1.00 80.12 194 GLY A CA 1
ATOM 1549 C C . GLY A 1 194 ? -12.138 -17.453 57.442 1.00 80.12 194 GLY A C 1
ATOM 1550 O O . GLY A 1 194 ? -11.934 -16.647 56.532 1.00 80.12 194 GLY A O 1
ATOM 1551 N N . TYR A 1 195 ? -13.369 -17.713 57.893 1.00 77.75 195 TYR A N 1
ATOM 1552 C CA . TYR A 1 195 ? -14.576 -17.065 57.377 1.00 77.75 195 TYR A CA 1
ATOM 1553 C C . TYR A 1 195 ? -15.014 -15.887 58.256 1.00 77.75 195 TYR A C 1
ATOM 1555 O O . TYR A 1 195 ? -14.587 -15.726 59.401 1.00 77.75 195 TYR A O 1
ATOM 1563 N N . TRP A 1 196 ? -15.873 -15.028 57.701 1.00 73.88 196 TRP A N 1
ATOM 1564 C CA . TRP A 1 196 ? -16.500 -13.934 58.443 1.00 73.88 196 TRP A CA 1
ATOM 1565 C C . TRP A 1 196 ? -17.655 -14.460 59.295 1.00 73.88 196 TRP A C 1
ATOM 1567 O O . TRP A 1 196 ? -18.591 -15.066 58.777 1.00 73.88 196 TRP A O 1
ATOM 1577 N N . HIS A 1 197 ? -17.616 -14.155 60.588 1.00 74.50 197 HIS A N 1
ATOM 1578 C CA . HIS A 1 197 ? -18.663 -14.460 61.561 1.00 74.50 197 HIS A CA 1
ATOM 1579 C C . HIS A 1 197 ? -19.137 -13.181 62.252 1.00 74.50 197 HIS A C 1
ATOM 1581 O O . HIS A 1 197 ? -18.462 -12.150 62.237 1.00 74.50 197 HIS A O 1
ATOM 1587 N N . ILE A 1 198 ? -20.314 -13.239 62.874 1.00 72.44 198 ILE A N 1
ATOM 1588 C CA . ILE A 1 198 ? -20.903 -12.129 63.629 1.00 72.44 198 ILE A CA 1
ATOM 1589 C C . ILE A 1 198 ? -21.115 -12.601 65.069 1.00 72.44 198 ILE A C 1
ATOM 1591 O O . ILE A 1 198 ? -21.774 -13.615 65.290 1.00 72.44 198 ILE A O 1
ATOM 1595 N N . LYS A 1 199 ? -20.574 -11.870 66.051 1.00 76.50 199 LYS A N 1
ATOM 1596 C CA . LYS A 1 199 ? -20.802 -12.136 67.483 1.00 76.50 199 LYS A CA 1
ATOM 1597 C C . LYS A 1 199 ? -21.296 -10.898 68.212 1.00 76.50 199 LYS A C 1
ATOM 1599 O O . LYS A 1 199 ? -21.044 -9.772 67.788 1.00 76.50 199 LYS A O 1
ATOM 1604 N N . GLU A 1 200 ? -21.995 -11.128 69.314 1.00 71.69 200 GLU A N 1
ATOM 1605 C CA . GLU A 1 200 ? -22.454 -10.068 70.202 1.00 71.69 200 GLU A CA 1
ATOM 1606 C C . GLU A 1 200 ? -21.238 -9.322 70.774 1.00 71.69 200 GLU A C 1
ATOM 1608 O O . GLU A 1 200 ? -20.305 -9.936 71.299 1.00 71.69 200 GLU A O 1
ATOM 1613 N N . ASP A 1 201 ? -21.236 -7.999 70.649 1.00 67.94 201 ASP A N 1
ATOM 1614 C CA . ASP A 1 201 ? -20.263 -7.104 71.258 1.00 67.94 201 ASP A CA 1
ATOM 1615 C C . ASP A 1 201 ? -20.616 -6.940 72.734 1.00 67.94 201 ASP A C 1
ATOM 1617 O O . ASP A 1 201 ? -21.470 -6.133 73.098 1.00 67.94 201 ASP A O 1
ATOM 1621 N N . LYS A 1 202 ? -19.985 -7.748 73.586 1.00 63.06 202 LYS A N 1
ATOM 1622 C CA . LYS A 1 202 ? -20.256 -7.746 75.029 1.00 63.06 202 LYS A CA 1
ATOM 1623 C C . LYS A 1 202 ? -19.662 -6.543 75.775 1.00 63.06 202 LYS A C 1
ATOM 1625 O O . LYS A 1 202 ? -19.924 -6.412 76.964 1.00 63.06 202 LYS A O 1
ATOM 1630 N N . GLY A 1 203 ? -18.914 -5.668 75.092 1.00 53.31 203 GLY A N 1
ATOM 1631 C CA . GLY A 1 203 ? -18.069 -4.658 75.734 1.00 53.31 203 GLY A CA 1
ATOM 1632 C C . GLY A 1 203 ? -16.908 -5.318 76.486 1.00 53.31 203 GLY A C 1
ATOM 1633 O O . GLY A 1 203 ? -17.048 -6.409 77.034 1.00 53.31 203 GLY A O 1
ATOM 1634 N N . GLU A 1 204 ? -15.730 -4.702 76.491 1.00 52.19 204 GLU A N 1
ATOM 1635 C CA . GLU A 1 204 ? -14.686 -5.095 77.442 1.00 52.19 204 GLU A CA 1
ATOM 1636 C C . GLU A 1 204 ? -15.110 -4.591 78.825 1.00 52.19 204 GLU A C 1
ATOM 1638 O O . GLU A 1 204 ? -14.913 -3.423 79.137 1.00 52.19 204 GLU A O 1
ATOM 1643 N N . ASP A 1 205 ? -15.859 -5.434 79.542 1.00 46.12 205 ASP A N 1
ATOM 1644 C CA . ASP A 1 205 ? -15.826 -5.658 80.996 1.00 46.12 205 ASP A CA 1
ATOM 1645 C C . ASP A 1 205 ? -17.020 -6.546 81.401 1.00 46.12 205 ASP A C 1
ATOM 1647 O O . ASP A 1 205 ? -18.083 -6.067 81.808 1.00 46.12 205 ASP A O 1
ATOM 1651 N N . ALA A 1 206 ? -16.828 -7.865 81.270 1.00 34.41 206 ALA A N 1
ATOM 1652 C CA . ALA A 1 206 ? -17.513 -8.918 82.027 1.00 34.41 206 ALA A CA 1
ATOM 1653 C C . ALA A 1 206 ? -16.697 -10.218 81.989 1.00 34.41 206 ALA A C 1
ATOM 1655 O O . ALA A 1 206 ? -16.377 -10.680 80.868 1.00 34.41 206 ALA A O 1
#

Secondary structure (DSSP, 8-state):
-EEEEESS-SEEETT----EEEEEEEETTEEEPPPTTSEEEEEEE-SS-EEEEEEPEEETTEEEEEGGGGTTSPSEEEEEEEEEEETTEEEEEESSSSPEEEEEEPPTTS---SS-----HHHHHHHHHHHHHHHHTT------EEEEEEEEE-TTSPPEEEEEE-TTS-EEEEEEEEPPTT---EEEEE-TTSSEEEEE---S--

Radius of gyration: 36.8 Å; chains: 1; bounding box: 61×35×112 Å